Protein AF-0000000080837970 (afdb_homodimer)

Foldseek 3Di:
DEEEEEWAAFFAPLLRVLLVPLQVLLPYHYFYEYADPAQWHAHNVGDIDGGRYYPVPDDLVPGQEYEFTDGVPTLVVQLPPPSNLVSVQVCVVVQGAYEYEASNVLSCLVVVHPFAEEEEHAPVCQVSCVVGYHYDPDQWDDGRRYIYGYDSVCSNVSSLVVVVVPHDPVSSVVSCVVVVND/DEEEEEWAAFFAPLLRVLLVPLQVLLPYHYFYEYADPAQWHAHNVGDIDGGRYYPVPDDLVPGQEYEFTDGVPTLVVQLPPPSNLVSVQVCVVVQGAYEYEASNVLSCLVVVHPFAEEEEHAPVCQVSCVVGYHYDPDQWDDGRRYIYGYDSVCSNVSSLVVVVVPHDPVSSVVSCVVVVND

Secondary structure (DSSP, 8-state):
-EEEEEE-TTB-HHHHHHHHHHHHHHT-EEEEEE-SSSSEEEBTT--EEE-SEEGGG--GGG-SEEEE---TTHHHHHHH-HHHHHHHHHHHHTT-EEEEETTTTHHHHHTT-STT-EE---GGGHHHHHTTSEE--SSEEEETTEEEE--GGGHHHHHHHHHTTTS-HHHHHHHHHHTT--/-EEEEEE-TTB-HHHHHHHHHHHHHHT-EEEEEE-SSSSEEEBTT--EEE-SEEGGG--GGG-SEEEE---TTHHHHHHT-HHHHHHHHHHHHTT-EEEEETTTTHHHHHTT-STT-EE---GGGHHHHHTTSEE--SSEEEETTEEEE--GGGHHHHHHHHHTTTS-HHHHHHHHHHTT--

pLDDT: mean 98.59, std 0.64, range [93.94, 99.0]

Nearest PDB structures (foldseek):
  4e08-assembly1_B  TM=9.679E-01  e=1.290E-19  Drosophila melanogaster
  4xll-assembly1_B  TM=9.442E-01  e=4.854E-19  Toxoplasma gondii
  3ot1-assembly1_B  TM=9.400E-01  e=6.054E-18  Vibrio cholerae O1 biovar El Tor str. N16961
  4k2h-assembly1_A  TM=9.273E-01  e=9.416E-18  Salmonella enterica subsp. enterica serovar Typhimurium str. LT2
  6q3t-assembly1_A  TM=9.140E-01  e=2.007E-17  Pyrococcus horikoshii

Radius of gyration: 20.06 Å; Cα contacts (8 Å, |Δi|>4): 900; chains: 2; bounding box: 39×58×47 Å

Structure (mmCIF, N/CA/C/O backbone):
data_AF-0000000080837970-model_v1
#
loop_
_entity.id
_entity.type
_entity.pdbx_description
1 polymer 'DJ-1 family glyoxalase III'
#
loop_
_atom_site.group_PDB
_atom_site.id
_atom_site.type_symbol
_atom_site.label_atom_id
_atom_site.l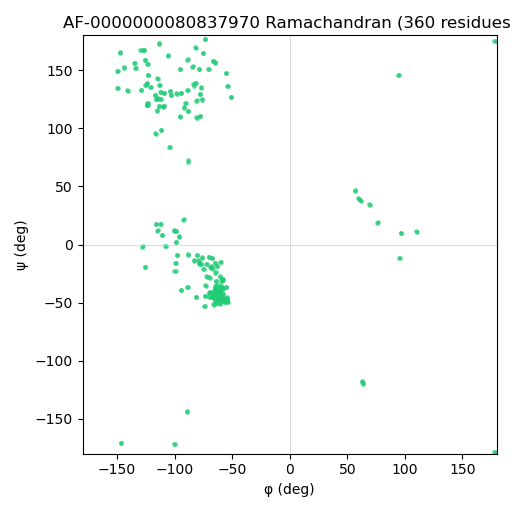abel_alt_id
_atom_site.label_comp_id
_atom_site.label_asym_id
_atom_site.label_entity_id
_atom_site.label_seq_id
_atom_site.pdbx_PDB_ins_code
_atom_site.Cartn_x
_atom_site.Cartn_y
_atom_site.Cartn_z
_atom_site.occupancy
_atom_site.B_iso_or_equiv
_atom_site.auth_seq_id
_atom_site.auth_comp_id
_atom_site.auth_asym_id
_atom_site.auth_atom_id
_atom_site.pdbx_PDB_model_num
ATOM 1 N N . MET A 1 1 ? 17.266 13.391 3.998 1 96.38 1 MET A N 1
ATOM 2 C CA . MET A 1 1 ? 16 13.906 4.5 1 96.38 1 MET A CA 1
ATOM 3 C C . MET A 1 1 ? 15.359 12.922 5.469 1 96.38 1 MET A C 1
ATOM 5 O O . MET A 1 1 ? 15.359 11.711 5.223 1 96.38 1 MET A O 1
ATOM 9 N N . LYS A 1 2 ? 14.883 13.375 6.602 1 98.69 2 LYS A N 1
ATOM 10 C CA . LYS A 1 2 ? 14.266 12.57 7.652 1 98.69 2 LYS A CA 1
ATOM 11 C C . LYS A 1 2 ? 12.766 12.82 7.73 1 98.69 2 LYS A C 1
ATOM 13 O O . LYS A 1 2 ? 12.32 13.969 7.73 1 98.69 2 LYS A O 1
ATOM 18 N N . THR A 1 3 ? 11.969 11.688 7.75 1 98.88 3 THR A N 1
ATOM 19 C CA . THR A 1 3 ? 10.508 11.766 7.77 1 98.88 3 THR A CA 1
ATOM 20 C C . THR A 1 3 ? 9.938 10.898 8.891 1 98.88 3 THR A C 1
ATOM 22 O O . THR A 1 3 ? 10.359 9.758 9.078 1 98.88 3 THR A O 1
ATOM 25 N N . TYR A 1 4 ? 9.008 11.445 9.656 1 98.94 4 TYR A N 1
ATOM 26 C CA . TYR A 1 4 ? 8.188 10.648 10.562 1 98.94 4 TYR A CA 1
ATOM 27 C C . TYR A 1 4 ? 6.789 10.445 9.992 1 98.94 4 TYR A C 1
ATOM 29 O O . TYR A 1 4 ? 6.148 11.398 9.539 1 98.94 4 TYR A O 1
ATOM 37 N N . VAL A 1 5 ? 6.332 9.242 9.938 1 98.94 5 VAL A N 1
ATOM 38 C CA . VAL A 1 5 ? 4.98 8.875 9.523 1 98.94 5 VAL A CA 1
ATOM 39 C C . VAL A 1 5 ? 4.191 8.367 10.727 1 98.94 5 VAL A C 1
ATOM 41 O O . VAL A 1 5 ? 4.555 7.359 11.336 1 98.94 5 VAL A O 1
ATOM 44 N N . PHE A 1 6 ? 3.121 9.023 11.078 1 98.94 6 PHE A N 1
ATOM 45 C CA . PHE A 1 6 ? 2.408 8.727 12.312 1 98.94 6 PHE A CA 1
ATOM 46 C C . PHE A 1 6 ? 1.355 7.648 12.086 1 98.94 6 PHE A C 1
ATOM 48 O O . PHE A 1 6 ? 0.581 7.727 11.125 1 98.94 6 PHE A O 1
ATOM 55 N N . LEU A 1 7 ? 1.327 6.688 12.945 1 98.88 7 LEU A N 1
ATOM 56 C CA . LEU A 1 7 ? 0.354 5.602 12.906 1 98.88 7 LEU A CA 1
ATOM 57 C C . LEU A 1 7 ? -0.559 5.652 14.125 1 98.88 7 LEU A C 1
ATOM 59 O O . LEU A 1 7 ? -0.083 5.672 15.266 1 98.88 7 LEU A O 1
ATOM 63 N N . ALA A 1 8 ? -1.835 5.684 13.891 1 98.94 8 ALA A N 1
ATOM 64 C CA . ALA A 1 8 ? -2.861 5.469 14.906 1 98.94 8 ALA A CA 1
ATOM 65 C C . ALA A 1 8 ? -3.787 4.32 14.516 1 98.94 8 ALA A C 1
ATOM 67 O O . ALA A 1 8 ? -3.908 3.986 13.336 1 98.94 8 ALA A O 1
ATOM 68 N N . ASP A 1 9 ? -4.418 3.686 15.555 1 98.81 9 ASP A N 1
ATOM 69 C CA . ASP A 1 9 ? -5.391 2.643 15.258 1 98.81 9 ASP A CA 1
ATOM 70 C C . ASP A 1 9 ? -6.422 3.127 14.234 1 98.81 9 ASP A C 1
ATOM 72 O O . ASP A 1 9 ? -7.02 4.191 14.406 1 98.81 9 ASP A O 1
ATOM 76 N N . GLY A 1 10 ? -6.551 2.332 13.172 1 98.75 10 GLY A N 1
ATOM 77 C CA . GLY A 1 10 ? -7.477 2.682 12.102 1 98.75 10 GLY A CA 1
ATOM 78 C C . GLY A 1 10 ? -6.805 3.383 10.938 1 98.75 10 GLY A C 1
ATOM 79 O O . GLY A 1 10 ? -7.48 3.896 10.047 1 98.75 10 GLY A O 1
ATOM 80 N N . PHE A 1 11 ? -5.438 3.418 10.93 1 98.81 11 PHE A N 1
ATOM 81 C CA . PHE A 1 11 ? -4.746 4.051 9.812 1 98.81 11 PHE A CA 1
ATOM 82 C C . PHE A 1 11 ? -5.004 3.289 8.516 1 98.81 11 PHE A C 1
ATOM 84 O O . PHE A 1 11 ? -5.426 2.131 8.547 1 98.81 11 PHE A O 1
ATOM 91 N N . GLU A 1 12 ? -4.848 3.982 7.422 1 98.75 12 GLU A N 1
ATOM 92 C CA . GLU A 1 12 ? -4.945 3.367 6.105 1 98.75 12 GLU A CA 1
ATOM 93 C C . GLU A 1 12 ? -3.584 2.887 5.613 1 98.75 12 GLU A C 1
ATOM 95 O O . GLU A 1 12 ? -2.658 3.684 5.457 1 98.75 12 GLU A O 1
ATOM 100 N N . ILE A 1 13 ? -3.424 1.627 5.32 1 98.5 13 ILE A N 1
ATOM 101 C CA . ILE A 1 13 ? -2.137 1.002 5.035 1 98.5 13 ILE A CA 1
ATOM 102 C C . ILE A 1 13 ? -1.544 1.597 3.76 1 98.5 13 ILE A C 1
ATOM 104 O O . ILE A 1 13 ? -0.371 1.977 3.732 1 98.5 13 ILE A O 1
ATOM 108 N N . LEU A 1 14 ? -2.316 1.701 2.67 1 98.62 14 LEU A N 1
ATOM 109 C CA . LEU A 1 14 ? -1.792 2.184 1.396 1 98.62 14 LEU A CA 1
ATOM 110 C C . LEU A 1 14 ? -1.354 3.641 1.506 1 98.62 14 LEU A C 1
ATOM 112 O O . LEU A 1 14 ? -0.341 4.035 0.924 1 98.62 14 LEU A O 1
ATOM 116 N N . GLU A 1 15 ? -2.115 4.391 2.295 1 98.88 15 GLU A N 1
ATOM 117 C CA . GLU A 1 15 ? -1.82 5.805 2.48 1 98.88 15 GLU A CA 1
ATOM 118 C C . GLU A 1 15 ? -0.576 6 3.342 1 98.88 15 GLU A C 1
ATOM 120 O O . GLU A 1 15 ? 0.117 7.016 3.221 1 98.88 15 GLU A O 1
ATOM 125 N N . THR A 1 16 ? -0.287 5.074 4.195 1 98.81 16 THR A N 1
ATOM 126 C CA . THR A 1 16 ? 0.878 5.098 5.074 1 98.81 16 THR A CA 1
ATOM 127 C C . THR A 1 16 ? 2.123 4.617 4.332 1 98.81 16 THR A C 1
ATOM 129 O O . THR A 1 16 ? 3.158 5.285 4.352 1 98.81 16 THR A O 1
ATOM 132 N N . PHE A 1 17 ? 2.039 3.557 3.592 1 98.75 17 PHE A N 1
ATOM 133 C CA . PHE A 1 17 ? 3.244 2.857 3.168 1 98.75 17 PHE A CA 1
ATOM 134 C C . PHE A 1 17 ? 3.619 3.24 1.74 1 98.75 17 PHE A C 1
ATOM 136 O O . PHE A 1 17 ? 4.734 2.969 1.29 1 98.75 17 PHE A O 1
ATOM 143 N N . ALA A 1 18 ? 2.65 3.879 0.953 1 98.81 18 ALA A N 1
ATOM 144 C CA . ALA A 1 18 ? 3.104 4.441 -0.316 1 98.81 18 ALA A CA 1
ATOM 145 C C . ALA A 1 18 ? 4.176 5.504 -0.092 1 98.81 18 ALA A C 1
ATOM 147 O O . ALA A 1 18 ? 5.277 5.406 -0.64 1 98.81 18 ALA A O 1
ATOM 148 N N . PRO A 1 19 ? 3.926 6.477 0.79 1 98.94 19 PRO A N 1
ATOM 149 C CA . PRO A 1 19 ? 4.996 7.434 1.079 1 98.94 19 PRO A CA 1
ATOM 150 C C . PRO A 1 19 ? 6.227 6.77 1.693 1 98.94 19 PRO A C 1
ATOM 152 O O . PRO A 1 19 ? 7.359 7.121 1.346 1 98.94 19 PRO A O 1
ATOM 155 N N . VAL A 1 20 ? 6.062 5.82 2.627 1 98.81 20 VAL A N 1
ATOM 156 C CA . VAL A 1 20 ? 7.191 5.137 3.254 1 98.81 20 VAL A CA 1
ATOM 157 C C . VAL A 1 20 ? 8.062 4.488 2.182 1 98.81 20 VAL A C 1
ATOM 159 O O . VAL A 1 20 ? 9.281 4.688 2.158 1 98.81 20 VAL A O 1
ATOM 162 N N . ASP A 1 21 ? 7.449 3.766 1.29 1 98.5 21 ASP A N 1
ATOM 163 C CA . ASP A 1 21 ? 8.148 2.992 0.271 1 98.5 21 ASP A CA 1
ATOM 164 C C . ASP A 1 21 ? 8.875 3.908 -0.711 1 98.5 21 ASP A C 1
ATOM 166 O O . ASP A 1 21 ? 10.086 3.771 -0.915 1 98.5 21 ASP A O 1
ATOM 170 N N . VAL A 1 22 ? 8.156 4.867 -1.249 1 98.81 22 VAL A N 1
ATOM 171 C CA . VAL A 1 22 ? 8.695 5.758 -2.27 1 98.81 22 VAL A CA 1
ATOM 172 C C . VAL A 1 22 ? 9.852 6.57 -1.688 1 98.81 22 VAL A C 1
ATOM 174 O O . VAL A 1 22 ? 10.914 6.68 -2.303 1 98.81 22 VAL A O 1
ATOM 177 N N . LEU A 1 23 ? 9.672 7.16 -0.508 1 98.88 23 LEU A N 1
ATOM 178 C CA . LEU A 1 23 ? 10.703 8.008 0.085 1 98.88 23 LEU A CA 1
ATOM 179 C C . LEU A 1 23 ? 11.938 7.191 0.447 1 98.88 23 LEU A C 1
ATOM 181 O O . LEU A 1 23 ? 13.07 7.648 0.255 1 98.88 23 LEU A O 1
ATOM 185 N N . LYS A 1 24 ? 11.75 5.961 0.979 1 98.56 24 LYS A N 1
ATOM 186 C CA . LYS A 1 24 ? 12.898 5.102 1.261 1 98.56 24 LYS A CA 1
ATOM 187 C C . LYS A 1 24 ? 13.664 4.773 -0.016 1 98.56 24 LYS A C 1
ATOM 189 O O . LYS A 1 24 ? 14.898 4.789 -0.026 1 98.56 24 LYS A O 1
ATOM 194 N N . ARG A 1 25 ? 12.953 4.438 -1.109 1 98.25 25 ARG A N 1
ATOM 195 C CA . ARG A 1 25 ? 13.586 4.145 -2.389 1 98.25 25 ARG A CA 1
ATOM 196 C C . ARG A 1 25 ? 14.398 5.34 -2.887 1 98.25 25 ARG A C 1
ATOM 198 O O . ARG A 1 25 ? 15.422 5.168 -3.549 1 98.25 25 ARG A O 1
ATOM 205 N N . CYS A 1 26 ? 13.922 6.555 -2.523 1 98.75 26 CYS A N 1
ATOM 206 C CA . CYS A 1 26 ? 14.617 7.77 -2.936 1 98.75 26 CYS A CA 1
ATOM 207 C C . CYS A 1 26 ? 15.836 8.031 -2.051 1 98.75 26 CYS A C 1
ATOM 209 O O . CYS A 1 26 ? 16.641 8.906 -2.35 1 98.75 26 CYS A O 1
ATOM 211 N N . GLY A 1 27 ? 15.953 7.344 -0.883 1 98.25 27 GLY A N 1
ATOM 212 C CA . GLY A 1 27 ? 17.125 7.473 -0.028 1 98.25 27 GLY A CA 1
ATOM 213 C C . GLY A 1 27 ? 16.844 8.195 1.271 1 98.25 27 GLY A C 1
ATOM 214 O O . GLY A 1 27 ? 17.766 8.539 2.016 1 98.25 27 GLY A O 1
ATOM 215 N N . ALA A 1 28 ? 15.57 8.422 1.586 1 98.75 28 ALA A N 1
ATOM 216 C CA . ALA A 1 28 ? 15.195 9.125 2.809 1 98.75 28 ALA A CA 1
ATOM 217 C C . ALA A 1 28 ? 15.273 8.203 4.02 1 98.75 28 ALA A C 1
ATOM 219 O O . ALA A 1 28 ? 15.18 6.98 3.885 1 98.75 28 ALA A O 1
ATOM 220 N N . GLU A 1 29 ? 15.539 8.758 5.164 1 98.56 29 GLU A N 1
ATOM 221 C CA . GLU A 1 29 ? 15.273 8.086 6.434 1 98.56 29 GLU A CA 1
ATOM 222 C C . GLU A 1 29 ? 13.812 8.219 6.832 1 98.56 29 GLU A C 1
ATOM 224 O O . GLU A 1 29 ? 13.344 9.312 7.16 1 98.56 29 GLU A O 1
ATOM 229 N N . VAL A 1 30 ? 13.094 7.156 6.77 1 98.81 30 VAL A N 1
ATOM 230 C CA . VAL A 1 30 ? 11.664 7.176 7.078 1 98.81 30 VAL A CA 1
ATOM 231 C C . VAL A 1 30 ? 11.391 6.316 8.312 1 98.81 30 VAL A C 1
ATOM 233 O O . VAL A 1 30 ? 11.758 5.141 8.352 1 98.81 30 VAL A O 1
ATOM 236 N N . VAL A 1 31 ? 10.758 6.895 9.289 1 98.75 31 VAL A N 1
ATOM 237 C CA . VAL A 1 31 ? 10.477 6.227 10.555 1 98.75 31 VAL A CA 1
ATOM 238 C C . VAL A 1 31 ? 8.977 6.262 10.844 1 98.75 31 VAL A C 1
ATOM 240 O O . VAL A 1 31 ? 8.383 7.336 10.914 1 98.75 31 VAL A O 1
ATOM 243 N N . THR A 1 32 ? 8.375 5.109 10.969 1 98.88 32 THR A N 1
ATOM 244 C CA . THR A 1 32 ? 6.977 5.043 11.375 1 98.88 32 THR A CA 1
ATOM 245 C C . THR A 1 32 ? 6.855 5.156 12.898 1 98.88 32 THR A C 1
ATOM 247 O O . THR A 1 32 ? 7.668 4.594 13.633 1 98.88 32 THR A O 1
ATOM 250 N N . VAL A 1 33 ? 5.879 5.891 13.336 1 98.94 33 VAL A N 1
ATOM 251 C CA . VAL A 1 33 ? 5.758 6.25 14.742 1 98.94 33 VAL A CA 1
ATOM 252 C C . VAL A 1 33 ? 4.402 5.801 15.281 1 98.94 33 VAL A C 1
ATOM 254 O O . VAL A 1 33 ? 3.359 6.242 14.797 1 98.94 33 VAL A O 1
ATOM 257 N N . SER A 1 34 ? 4.391 4.957 16.281 1 98.94 34 SER A N 1
ATOM 258 C CA . SER A 1 34 ? 3.152 4.566 16.938 1 98.94 34 SER A CA 1
ATOM 259 C C . SER A 1 34 ? 2.672 5.648 17.891 1 98.94 34 SER A C 1
ATOM 261 O O . SER A 1 34 ? 3.439 6.133 18.734 1 98.94 34 SER A O 1
ATOM 263 N N . THR A 1 35 ? 1.438 6.008 17.75 1 98.88 35 THR A N 1
ATOM 264 C CA . THR A 1 35 ? 0.813 6.922 18.703 1 98.88 35 THR A CA 1
ATOM 265 C C . THR A 1 35 ? -0.041 6.156 19.703 1 98.88 35 THR A C 1
ATOM 267 O O . THR A 1 35 ? -0.881 6.742 20.391 1 98.88 35 THR A O 1
ATOM 270 N N . GLU A 1 36 ? 0.086 4.836 19.75 1 98.56 36 GLU A N 1
ATOM 271 C CA . GLU A 1 36 ? -0.688 3.934 20.594 1 98.56 36 GLU A CA 1
ATOM 272 C C . GLU A 1 36 ? 0.106 3.518 21.828 1 98.56 36 GLU A C 1
ATOM 274 O O . GLU A 1 36 ? 1.109 4.148 22.172 1 98.56 36 GLU A O 1
ATOM 279 N N . LYS A 1 37 ? -0.402 2.529 22.641 1 97.62 37 LYS A N 1
ATOM 280 C CA . LYS A 1 37 ? 0.207 2.111 23.891 1 97.62 37 LYS A CA 1
ATOM 281 C C . LYS A 1 37 ? 1.417 1.214 23.656 1 97.62 37 LYS A C 1
ATOM 28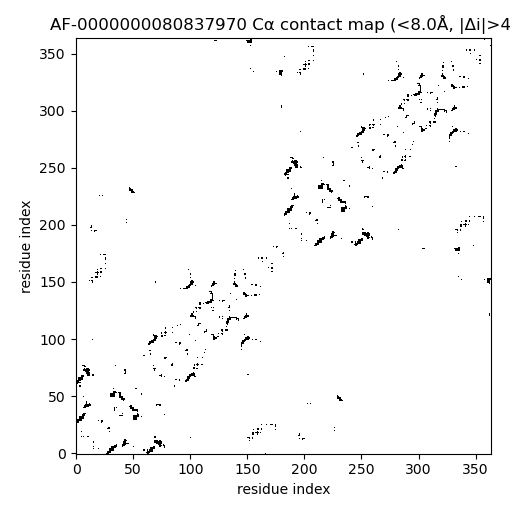3 O O . LYS A 1 37 ? 2.234 1.008 24.547 1 97.62 37 LYS A O 1
ATOM 288 N N . ASP A 1 38 ? 1.521 0.672 22.438 1 97.56 38 ASP A N 1
ATOM 289 C CA . ASP A 1 38 ? 2.68 -0.13 22.062 1 97.56 38 ASP A CA 1
ATOM 290 C C . ASP A 1 38 ? 3.012 0.052 20.578 1 97.56 38 ASP A C 1
ATOM 292 O O . ASP A 1 38 ? 2.488 0.958 19.922 1 97.56 38 ASP A O 1
ATOM 296 N N . LEU A 1 39 ? 3.945 -0.778 20.062 1 98.5 39 LEU A N 1
ATOM 297 C CA . LEU A 1 39 ? 4.449 -0.578 18.703 1 98.5 39 LEU A CA 1
ATOM 298 C C . LEU A 1 39 ? 3.514 -1.206 17.688 1 98.5 39 LEU A C 1
ATOM 300 O O . LEU A 1 39 ? 3.641 -0.95 16.484 1 98.5 39 LEU A O 1
ATOM 304 N N . PHE A 1 40 ? 2.574 -2.055 18.078 1 98.5 40 PHE A N 1
ATOM 305 C CA . PHE A 1 40 ? 1.678 -2.74 17.156 1 98.5 40 PHE A CA 1
ATOM 306 C C . PHE A 1 40 ? 0.397 -1.939 16.953 1 98.5 40 PHE A C 1
ATOM 308 O O . PHE A 1 40 ? -0.313 -1.638 17.922 1 98.5 40 PHE A O 1
ATOM 315 N N . VAL A 1 41 ? 0.163 -1.521 15.734 1 98.81 41 VAL A N 1
ATOM 316 C CA . VAL A 1 41 ? -0.963 -0.66 15.391 1 98.81 41 VAL A CA 1
ATOM 317 C C . VAL A 1 41 ? -1.848 -1.352 14.359 1 98.81 41 VAL A C 1
ATOM 319 O O . VAL A 1 41 ? -1.347 -1.919 13.383 1 98.81 41 VAL A O 1
ATOM 322 N N . ALA A 1 42 ? -3.158 -1.319 14.523 1 98.44 42 ALA A N 1
ATOM 323 C CA . ALA A 1 42 ? -4.109 -1.958 13.617 1 98.44 42 ALA A CA 1
ATOM 324 C C . ALA A 1 42 ? -4.617 -0.97 12.57 1 98.44 42 ALA A C 1
ATOM 326 O O . ALA A 1 42 ? -5.039 0.139 12.914 1 98.44 42 ALA A O 1
ATOM 327 N N . SER A 1 43 ? -4.57 -1.375 11.344 1 98.31 43 SER A N 1
ATOM 328 C CA . SER A 1 43 ? -5.094 -0.543 10.266 1 98.31 43 SER A CA 1
ATOM 329 C C . SER A 1 43 ? -6.617 -0.534 10.266 1 98.31 43 SER A C 1
ATOM 331 O O . SER A 1 43 ? -7.246 -1.213 11.078 1 98.31 43 SER A O 1
ATOM 333 N N . SER A 1 44 ? -7.195 0.251 9.367 1 97.31 44 SER A N 1
ATOM 334 C CA . SER A 1 44 ? -8.648 0.325 9.203 1 97.31 44 SER A CA 1
ATOM 335 C C . SER A 1 44 ? -9.227 -1.03 8.812 1 97.31 44 SER A C 1
ATOM 337 O O . SER A 1 44 ? -10.375 -1.337 9.148 1 97.31 44 SER A O 1
ATOM 339 N N . GLN A 1 45 ? -8.391 -1.917 8.125 1 93.94 45 GLN A N 1
ATOM 340 C CA . GLN A 1 45 ? -8.82 -3.25 7.715 1 93.94 45 GLN A CA 1
ATOM 341 C C . GLN A 1 45 ? -8.383 -4.305 8.734 1 93.94 45 GLN A C 1
ATOM 343 O O . GLN A 1 45 ? -8.422 -5.504 8.445 1 93.94 45 GLN A O 1
ATOM 348 N N . LYS A 1 46 ? -7.852 -3.846 9.852 1 95.31 46 LYS A N 1
ATOM 349 C CA . LYS A 1 46 ? -7.492 -4.672 11 1 95.31 46 LYS A CA 1
ATOM 350 C C . LYS A 1 46 ? -6.203 -5.449 10.734 1 95.31 46 LYS A C 1
ATOM 352 O O . LYS A 1 46 ? -5.961 -6.484 11.359 1 95.31 46 LYS A O 1
ATOM 357 N N . ASN A 1 47 ? -5.457 -5.008 9.781 1 96.31 47 ASN A N 1
ATOM 358 C CA . ASN A 1 47 ? -4.094 -5.512 9.648 1 96.31 47 ASN A CA 1
ATOM 359 C C . ASN A 1 47 ? -3.162 -4.883 10.68 1 96.31 47 ASN A C 1
ATOM 361 O O . ASN A 1 47 ? -3.182 -3.668 10.883 1 96.31 47 ASN A O 1
ATOM 365 N N . ILE A 1 48 ? -2.338 -5.703 11.289 1 98 48 ILE A N 1
ATOM 366 C CA . ILE A 1 48 ? -1.471 -5.211 12.352 1 98 48 ILE A CA 1
ATOM 367 C C . ILE A 1 48 ? -0.074 -4.941 11.797 1 98 48 ILE A C 1
ATOM 369 O O . ILE A 1 48 ? 0.52 -5.801 11.148 1 98 48 ILE A O 1
ATOM 373 N N . VAL A 1 49 ? 0.449 -3.783 12.07 1 98.62 49 VAL A N 1
ATOM 374 C CA . VAL A 1 49 ? 1.798 -3.377 11.688 1 98.62 49 VAL A CA 1
ATOM 375 C C . VAL A 1 49 ? 2.582 -2.951 12.93 1 98.62 49 VAL A C 1
ATOM 377 O O . VAL A 1 49 ? 2.021 -2.354 13.852 1 98.62 49 VAL A O 1
ATOM 380 N N . LYS A 1 50 ? 3.844 -3.354 12.977 1 98.62 50 LYS A N 1
ATOM 381 C CA . LYS A 1 50 ? 4.727 -2.867 14.031 1 98.62 50 LYS A CA 1
ATOM 382 C C . LYS A 1 50 ? 5.406 -1.563 13.617 1 98.62 50 LYS A C 1
ATOM 384 O O . LYS A 1 50 ? 6.211 -1.543 12.688 1 98.62 50 LYS A O 1
ATOM 389 N N . ALA A 1 51 ? 5.102 -0.478 14.32 1 98.81 51 ALA A N 1
ATOM 390 C CA . ALA A 1 51 ? 5.789 0.79 14.078 1 98.81 51 ALA A CA 1
ATOM 391 C C . ALA A 1 51 ? 7.258 0.701 14.477 1 98.81 51 ALA A C 1
ATOM 393 O O . ALA A 1 51 ? 7.641 -0.155 15.273 1 98.81 51 ALA A O 1
ATOM 394 N N . ASP A 1 52 ? 8.086 1.544 13.945 1 98.5 52 ASP A N 1
ATOM 395 C CA . ASP A 1 52 ? 9.516 1.553 14.242 1 98.5 52 ASP A CA 1
ATOM 396 C C . ASP A 1 52 ? 9.773 2.033 15.672 1 98.5 52 ASP A C 1
ATOM 398 O O . ASP A 1 52 ? 10.656 1.509 16.359 1 98.5 52 ASP A O 1
ATOM 402 N N . VAL A 1 53 ? 9.062 3.049 16.094 1 98.75 53 VAL A N 1
ATOM 403 C CA . VAL A 1 53 ? 9.32 3.672 17.391 1 98.75 53 VAL A CA 1
ATOM 404 C C . VAL A 1 53 ? 8.008 4.184 17.984 1 98.75 53 VAL A C 1
ATOM 406 O O . VAL A 1 53 ? 6.988 4.258 17.297 1 98.75 53 VAL A O 1
ATOM 409 N N . MET A 1 54 ? 8.031 4.484 19.234 1 98.81 54 MET A N 1
ATOM 410 C CA . MET A 1 54 ? 6.926 5.145 19.922 1 98.81 54 MET A CA 1
ATOM 411 C C . MET A 1 54 ? 7.004 6.656 19.734 1 98.81 54 MET A C 1
ATOM 413 O O . MET A 1 54 ? 8.094 7.215 19.609 1 98.81 54 MET A O 1
ATOM 417 N N . LEU A 1 55 ? 5.867 7.297 19.812 1 98.81 55 LEU A N 1
ATOM 418 C CA . LEU A 1 55 ? 5.785 8.75 19.734 1 98.81 55 LEU A CA 1
ATOM 419 C C . LEU A 1 55 ? 6.68 9.406 20.781 1 98.81 55 LEU A C 1
ATOM 421 O O . LEU A 1 55 ? 7.336 10.414 20.5 1 98.81 55 LEU A O 1
ATOM 425 N N . SER A 1 56 ? 6.77 8.797 21.938 1 98.19 56 SER A N 1
ATOM 426 C CA . SER A 1 56 ? 7.531 9.352 23.047 1 98.19 56 SER A CA 1
ATOM 427 C C . SER A 1 56 ? 9.031 9.297 22.766 1 98.19 56 SER A C 1
ATOM 429 O O . SER A 1 56 ? 9.82 9.953 23.453 1 98.19 56 SER A O 1
ATOM 431 N N . ASP A 1 57 ? 9.438 8.617 21.766 1 98.31 57 ASP A N 1
ATOM 432 C CA . ASP A 1 57 ? 10.859 8.32 21.594 1 98.31 57 ASP A CA 1
ATOM 433 C C . ASP A 1 57 ? 11.445 9.133 20.438 1 98.31 57 ASP A C 1
ATOM 435 O O . ASP A 1 57 ? 12.625 8.992 20.109 1 98.31 57 ASP A O 1
ATOM 439 N N . ILE A 1 58 ? 10.641 9.93 19.766 1 98.38 58 ILE A N 1
ATOM 440 C CA . ILE A 1 58 ? 11.18 10.602 18.578 1 98.38 58 ILE A CA 1
ATOM 441 C C . ILE A 1 58 ? 11.664 11.992 18.953 1 98.38 58 ILE A C 1
ATOM 443 O O . ILE A 1 58 ? 11.172 12.594 19.922 1 98.38 58 ILE A O 1
ATOM 447 N N . ASP A 1 59 ? 12.695 12.453 18.188 1 98.56 59 ASP A N 1
ATOM 448 C CA . ASP A 1 59 ? 13.117 13.852 18.172 1 98.56 59 ASP A CA 1
ATOM 449 C C . ASP A 1 59 ? 12.641 14.555 16.906 1 98.56 59 ASP A C 1
ATOM 451 O O . ASP A 1 59 ? 13.422 14.773 15.984 1 98.56 59 ASP A O 1
ATOM 455 N N . TYR A 1 60 ? 11.367 15.031 16.953 1 98.38 60 TYR A N 1
ATOM 456 C CA . TYR A 1 60 ? 10.688 15.5 15.75 1 98.38 60 TYR A CA 1
ATOM 457 C C . TYR A 1 60 ? 11.328 16.781 15.227 1 98.38 60 TYR A C 1
ATOM 459 O O . TYR A 1 60 ? 11.188 17.109 14.047 1 98.38 60 TYR A O 1
ATOM 467 N N . LYS A 1 61 ? 12.055 17.5 16 1 98.5 61 LYS A N 1
ATOM 468 C CA . LYS A 1 61 ? 12.664 18.75 15.562 1 98.5 61 LYS A CA 1
ATOM 469 C C . LYS A 1 61 ? 13.758 18.5 14.531 1 98.5 61 LYS A C 1
ATOM 471 O O . LYS A 1 61 ? 14.133 19.406 13.789 1 98.5 61 LYS A O 1
ATOM 476 N N . THR A 1 62 ? 14.281 17.281 14.477 1 98.12 62 THR A N 1
ATOM 477 C CA . THR A 1 62 ? 15.375 16.953 13.562 1 98.12 62 THR A CA 1
ATOM 478 C C . THR A 1 62 ? 14.82 16.516 12.211 1 98.12 62 THR A C 1
ATOM 480 O O . THR A 1 62 ? 15.578 16.344 11.25 1 98.12 62 THR A O 1
ATOM 483 N N . ALA A 1 63 ? 13.531 16.312 12.062 1 98.81 63 ALA A N 1
ATOM 484 C CA . ALA A 1 63 ? 12.945 15.805 10.828 1 98.81 63 ALA A CA 1
ATOM 485 C C . ALA A 1 63 ? 12.609 16.938 9.867 1 98.81 63 ALA A C 1
ATOM 487 O O . ALA A 1 63 ? 12.461 18.094 10.281 1 98.81 63 ALA A O 1
ATOM 488 N N . ASP A 1 64 ? 12.484 16.562 8.602 1 98.88 64 ASP A N 1
ATOM 489 C CA . ASP A 1 64 ? 12.172 17.516 7.535 1 98.88 64 ASP A CA 1
ATOM 490 C C . ASP A 1 64 ? 10.695 17.453 7.172 1 98.88 64 ASP A C 1
ATOM 492 O O . ASP A 1 64 ? 10.141 18.422 6.645 1 98.88 64 ASP A O 1
ATOM 496 N N . LEU A 1 65 ? 10.062 16.375 7.453 1 98.94 65 LEU A N 1
ATOM 497 C CA . LEU A 1 65 ? 8.703 16.078 7.008 1 98.94 65 LEU A CA 1
ATOM 498 C C . LEU A 1 65 ? 7.98 15.195 8.023 1 98.94 65 LEU A C 1
ATOM 500 O O . LEU A 1 65 ? 8.562 14.25 8.555 1 98.94 65 LEU A O 1
ATOM 504 N N . VAL A 1 66 ? 6.766 15.523 8.328 1 98.94 66 VAL A N 1
ATOM 505 C CA . VAL A 1 66 ? 5.867 14.586 8.992 1 98.94 66 VAL A CA 1
ATOM 506 C C . VAL A 1 66 ? 4.703 14.242 8.062 1 98.94 66 VAL A C 1
ATOM 508 O O . VAL A 1 66 ? 4.25 15.086 7.285 1 98.94 66 VAL A O 1
ATOM 511 N N . VAL A 1 67 ? 4.262 13.008 8.086 1 99 67 VAL A N 1
ATOM 512 C CA . VAL A 1 67 ? 3.156 12.523 7.266 1 99 67 VAL A CA 1
ATOM 513 C C . VAL A 1 67 ? 2.004 12.078 8.164 1 99 67 VAL A C 1
ATOM 515 O O . VAL A 1 67 ? 2.203 11.289 9.086 1 99 67 VAL A O 1
ATOM 518 N N . ILE A 1 68 ? 0.815 12.586 7.871 1 98.94 68 ILE A N 1
ATOM 519 C CA . ILE A 1 68 ? -0.429 12.258 8.562 1 98.94 68 ILE A CA 1
ATOM 520 C C . ILE A 1 68 ? -1.345 11.469 7.625 1 98.94 68 ILE A C 1
ATOM 522 O O . ILE A 1 68 ? -2.1 12.055 6.844 1 98.94 68 ILE A O 1
ATOM 526 N N . PRO A 1 69 ? -1.353 10.172 7.75 1 98.88 69 PRO A N 1
ATOM 527 C CA . PRO A 1 69 ? -2.227 9.359 6.898 1 98.88 69 PRO A CA 1
ATOM 528 C C . PRO A 1 69 ? -3.693 9.43 7.324 1 98.88 69 PRO A C 1
ATOM 530 O O . PRO A 1 69 ? -4.004 9.938 8.406 1 98.88 69 PRO A O 1
ATOM 533 N N . GLY A 1 70 ? -4.559 8.977 6.422 1 98.81 70 GLY A N 1
ATOM 534 C CA . GLY A 1 70 ? -5.973 8.867 6.742 1 98.81 70 GLY A CA 1
ATOM 535 C C . GLY A 1 70 ? -6.352 7.523 7.34 1 98.81 70 GLY A C 1
ATOM 536 O O . GLY A 1 70 ? -5.598 6.957 8.133 1 98.81 70 GLY A O 1
ATOM 537 N N . GLY A 1 71 ? -7.512 7.078 6.984 1 98.62 71 GLY A N 1
ATOM 538 C CA . GLY A 1 71 ? -8.094 5.883 7.574 1 98.62 71 GLY A CA 1
ATOM 539 C C . GLY A 1 71 ? -9.031 6.188 8.727 1 98.62 71 GLY A C 1
ATOM 540 O O . GLY A 1 71 ? -8.812 7.145 9.477 1 98.62 71 GLY A O 1
ATOM 541 N N . TYR A 1 72 ? -10.039 5.395 8.844 1 98.25 72 TYR A N 1
ATOM 542 C CA . TYR A 1 72 ? -10.969 5.551 9.953 1 98.25 72 TYR A CA 1
ATOM 543 C C . TYR A 1 72 ? -10.875 4.367 10.914 1 98.25 72 TYR A C 1
ATOM 545 O O . TYR A 1 72 ? -10.922 3.211 10.484 1 98.25 72 TYR A O 1
ATOM 553 N N . PRO A 1 73 ? -10.766 4.758 12.242 1 98.56 73 PRO A N 1
ATOM 554 C CA . PRO A 1 73 ? -10.797 6.09 12.852 1 98.56 73 PRO A CA 1
ATOM 555 C C . PRO A 1 73 ? -9.406 6.707 13 1 98.56 73 PRO A C 1
ATOM 557 O O . PRO A 1 73 ? -9.188 7.559 13.867 1 98.56 73 PRO A O 1
ATOM 560 N N . GLY A 1 74 ? -8.438 6.215 12.188 1 98.81 74 GLY A N 1
ATOM 561 C CA . GLY A 1 74 ? -7.039 6.613 12.297 1 98.81 74 GLY A CA 1
ATOM 562 C C . GLY A 1 74 ? -6.844 8.117 12.234 1 98.81 74 GLY A C 1
ATOM 563 O O . GLY A 1 74 ? -6.164 8.695 13.086 1 98.81 74 GLY A O 1
ATOM 564 N N . TYR A 1 75 ? -7.465 8.758 11.203 1 98.88 75 TYR A N 1
ATOM 565 C CA . TYR A 1 75 ? -7.215 10.188 11.039 1 98.88 75 TYR A CA 1
ATOM 566 C C . TYR A 1 75 ? -7.875 10.984 12.164 1 98.88 75 TYR A C 1
ATOM 568 O O . TYR A 1 75 ? -7.367 12.031 12.57 1 98.88 75 TYR A O 1
ATOM 576 N N . ILE A 1 76 ? -9 10.484 12.766 1 98.88 76 ILE A N 1
ATOM 577 C CA . ILE A 1 76 ? -9.641 11.109 13.914 1 98.88 76 ILE A CA 1
ATOM 578 C C . ILE A 1 76 ? -8.727 11 15.141 1 98.88 76 ILE A C 1
ATOM 580 O O . ILE A 1 76 ? -8.523 11.984 15.859 1 98.88 76 ILE A O 1
ATOM 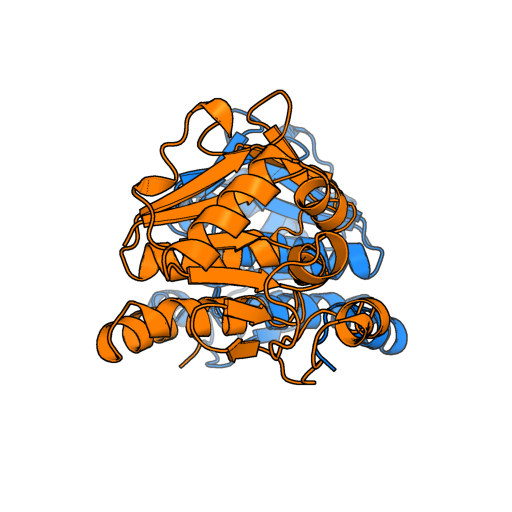584 N N . ASN A 1 77 ? -8.188 9.789 15.312 1 98.94 77 ASN A N 1
ATOM 585 C CA . ASN A 1 77 ? -7.273 9.562 16.422 1 98.94 77 ASN A CA 1
ATOM 586 C C . ASN A 1 77 ? -6.055 10.477 16.344 1 98.94 77 ASN A C 1
ATOM 588 O O . ASN A 1 77 ? -5.594 10.992 17.359 1 98.94 77 ASN A O 1
ATOM 592 N N . LEU A 1 78 ? -5.547 10.734 15.172 1 98.94 78 LEU A N 1
ATOM 593 C CA . LEU A 1 78 ? -4.363 11.57 15.008 1 98.94 78 LEU A CA 1
ATOM 594 C C . LEU A 1 78 ? -4.699 13.039 15.242 1 98.94 78 LEU A C 1
ATOM 596 O O . LEU A 1 78 ? -3.963 13.742 15.93 1 98.94 78 LEU A O 1
ATOM 600 N N . ARG A 1 79 ? -5.832 13.523 14.688 1 98.88 79 ARG A N 1
ATOM 601 C CA . ARG A 1 79 ? -6.137 14.945 14.789 1 98.88 79 ARG A CA 1
ATOM 602 C C . ARG A 1 79 ? -6.543 15.32 16.219 1 98.88 79 ARG A C 1
ATOM 604 O O . ARG A 1 79 ? -6.523 16.5 16.578 1 98.88 79 ARG A O 1
ATOM 611 N N . GLU A 1 80 ? -6.906 14.273 17.031 1 98.88 80 GLU A N 1
ATOM 612 C CA . GLU A 1 80 ? -7.312 14.516 18.406 1 98.88 80 GLU A CA 1
ATOM 613 C C . GLU A 1 80 ? -6.152 14.273 19.375 1 98.88 80 GLU A C 1
ATOM 615 O O . GLU A 1 80 ? -6.277 14.531 20.578 1 98.88 80 GLU A O 1
ATOM 620 N N . ASN A 1 81 ? -5.062 13.742 18.922 1 98.88 81 ASN A N 1
ATOM 621 C CA . ASN A 1 81 ? -3.867 13.539 19.734 1 98.88 81 ASN A CA 1
ATOM 622 C C . ASN A 1 81 ? -3.092 14.836 19.922 1 98.88 81 ASN A C 1
ATOM 624 O O . ASN A 1 81 ? -2.453 15.328 19 1 98.88 81 ASN A O 1
ATOM 628 N N . LYS A 1 82 ? -3.1 15.359 21.141 1 98.69 82 LYS A N 1
ATOM 629 C CA . LYS A 1 82 ? -2.541 16.688 21.406 1 98.69 82 LYS A CA 1
ATOM 630 C C . LYS A 1 82 ? -1.05 16.719 21.078 1 98.69 82 LYS A C 1
ATOM 632 O O . LYS A 1 82 ? -0.535 17.75 20.641 1 98.69 82 LYS A O 1
ATOM 637 N N . GLU A 1 83 ? -0.372 15.633 21.344 1 98.81 83 GLU A N 1
ATOM 638 C CA . GLU A 1 83 ? 1.057 15.594 21.047 1 98.81 83 GLU A CA 1
ATOM 639 C C . GLU A 1 83 ? 1.308 15.664 19.547 1 98.81 83 GLU A C 1
ATOM 641 O O . GLU A 1 83 ? 2.178 16.406 19.094 1 98.81 83 GLU A O 1
ATOM 646 N N . VAL A 1 84 ? 0.566 14.938 18.734 1 98.94 84 VAL A N 1
ATOM 647 C CA . VAL A 1 84 ? 0.701 14.945 17.281 1 98.94 84 VAL A CA 1
ATOM 648 C C . VAL A 1 84 ? 0.366 16.328 16.75 1 98.94 84 VAL A C 1
ATOM 650 O O . VAL A 1 84 ? 1.088 16.875 15.898 1 98.94 84 VAL A O 1
ATOM 653 N N . VAL A 1 85 ? -0.715 16.922 17.266 1 98.94 85 VAL A N 1
ATOM 654 C CA . VAL A 1 85 ? -1.141 18.25 16.828 1 98.94 85 VAL A CA 1
ATOM 655 C C . VAL A 1 85 ? -0.048 19.266 17.125 1 98.94 85 VAL A C 1
ATOM 657 O O . VAL A 1 85 ? 0.24 20.156 16.312 1 98.94 85 VAL A O 1
ATOM 660 N N . GLY A 1 86 ? 0.546 19.109 18.344 1 98.88 86 GLY A N 1
ATOM 661 C CA . GLY A 1 86 ? 1.648 20 18.703 1 98.88 86 GLY A CA 1
ATOM 662 C C . GLY A 1 86 ? 2.828 19.891 17.75 1 98.88 86 GLY A C 1
ATOM 663 O O . GLY A 1 86 ? 3.449 20.891 17.406 1 98.88 86 GLY A O 1
ATOM 664 N N . ILE A 1 87 ? 3.156 18.719 17.297 1 98.94 87 ILE A N 1
ATOM 665 C CA . ILE A 1 87 ? 4.254 18.484 16.375 1 98.94 87 ILE A CA 1
ATOM 666 C C . ILE A 1 87 ? 3.926 19.125 15.016 1 98.94 87 ILE A C 1
ATOM 668 O O . ILE A 1 87 ? 4.766 19.797 14.422 1 98.94 87 ILE A O 1
ATOM 672 N N . VAL A 1 88 ? 2.715 18.938 14.516 1 98.94 88 VAL A N 1
ATOM 673 C CA . VAL A 1 88 ? 2.287 19.531 13.25 1 98.94 88 VAL A CA 1
ATOM 674 C C . VAL A 1 88 ? 2.396 21.047 13.32 1 98.94 88 VAL A C 1
ATOM 676 O O . VAL A 1 88 ? 2.914 21.688 12.398 1 98.94 88 VAL A O 1
ATOM 679 N N . LYS A 1 89 ? 1.914 21.609 14.43 1 98.88 89 LYS A N 1
ATOM 680 C CA . LYS A 1 89 ? 2.006 23.062 14.625 1 98.88 89 LYS A CA 1
ATOM 681 C C . LYS A 1 89 ? 3.459 23.531 14.578 1 98.88 89 LYS A C 1
ATOM 683 O O . LYS A 1 89 ? 3.768 24.562 13.977 1 98.88 89 LYS A O 1
ATOM 688 N N . TYR A 1 90 ? 4.309 22.781 15.281 1 98.88 90 TYR A N 1
ATOM 689 C CA . TYR A 1 90 ? 5.727 23.125 15.266 1 98.88 90 TYR A CA 1
ATOM 690 C C . TYR A 1 90 ? 6.258 23.156 13.836 1 98.88 90 TYR A C 1
ATOM 692 O O . TYR A 1 90 ? 6.988 24.078 13.461 1 98.88 90 TYR A O 1
ATOM 700 N N . PHE A 1 91 ? 5.957 22.172 13.008 1 98.94 91 PHE A N 1
ATOM 701 C CA . PHE A 1 91 ? 6.43 22.094 11.633 1 98.94 91 PHE A CA 1
ATOM 702 C C . PHE A 1 91 ? 5.922 23.281 10.82 1 98.94 91 PHE A C 1
ATOM 704 O O . PHE A 1 91 ? 6.684 23.906 10.078 1 98.94 91 PHE A O 1
ATOM 711 N N . LEU A 1 92 ? 4.645 23.609 10.984 1 98.69 92 LEU A N 1
ATOM 712 C CA . LEU A 1 92 ? 4.059 24.766 10.297 1 98.69 92 LEU A CA 1
ATOM 713 C C . LEU A 1 92 ? 4.762 26.047 10.695 1 98.69 92 LEU A C 1
ATOM 715 O O . LEU A 1 92 ? 5.102 26.875 9.844 1 98.69 92 LEU A O 1
ATOM 719 N N . ASP A 1 93 ? 5.051 26.172 11.969 1 98.44 93 ASP A N 1
ATOM 720 C CA . ASP A 1 93 ? 5.629 27.391 12.516 1 98.44 93 ASP A CA 1
ATOM 721 C C . ASP A 1 93 ? 7.105 27.516 12.141 1 98.44 93 ASP A C 1
ATOM 723 O O . ASP A 1 93 ? 7.668 28.609 12.18 1 98.44 93 ASP A O 1
ATOM 727 N N . ASN A 1 94 ? 7.734 26.438 11.797 1 98.5 94 ASN A N 1
ATOM 728 C CA . ASN A 1 94 ? 9.164 26.453 11.516 1 98.5 94 ASN A CA 1
ATOM 729 C C . ASN A 1 94 ? 9.453 26.188 10.047 1 98.5 94 ASN A C 1
ATOM 731 O O . ASN A 1 94 ? 10.555 25.766 9.688 1 98.5 94 ASN A O 1
ATOM 735 N N . ASP A 1 95 ? 8.461 26.344 9.172 1 97.81 95 ASP A N 1
ATOM 736 C CA . ASP A 1 95 ? 8.578 26.25 7.723 1 97.81 95 ASP A CA 1
ATOM 737 C C . ASP A 1 95 ? 9.086 24.875 7.293 1 97.81 95 ASP A C 1
ATOM 739 O O . ASP A 1 95 ? 9.977 24.766 6.449 1 97.81 95 ASP A O 1
ATOM 743 N N . LYS A 1 96 ? 8.617 23.844 7.949 1 98.62 96 LYS A N 1
ATOM 744 C CA . LYS A 1 96 ? 8.898 22.453 7.613 1 98.62 96 LYS A CA 1
ATOM 745 C C . LYS A 1 96 ? 7.684 21.797 6.965 1 98.62 96 LYS A C 1
ATOM 747 O O . LYS A 1 96 ? 6.566 22.312 7.047 1 98.62 96 LYS A O 1
ATOM 752 N N . TYR A 1 97 ? 7.887 20.688 6.301 1 98.88 97 TYR A N 1
ATOM 753 C CA . TYR A 1 97 ? 6.84 20.078 5.477 1 98.88 97 TYR A CA 1
ATOM 754 C C . TYR A 1 97 ? 5.898 19.234 6.324 1 98.88 97 TYR A C 1
ATOM 756 O O . TYR A 1 97 ? 6.336 18.516 7.227 1 98.88 97 TYR A O 1
ATOM 764 N N . VAL A 1 98 ? 4.645 19.375 6.051 1 98.94 98 VAL A N 1
ATOM 765 C CA . VAL A 1 98 ? 3.582 18.5 6.551 1 98.94 98 VAL A CA 1
ATOM 766 C C . VAL A 1 98 ? 2.803 17.922 5.379 1 98.94 98 VAL A C 1
ATOM 768 O O . VAL A 1 98 ? 2.264 18.656 4.551 1 98.94 98 VAL A O 1
ATOM 771 N N . ALA A 1 99 ? 2.756 16.641 5.277 1 99 99 ALA A N 1
ATOM 772 C CA . ALA A 1 99 ? 1.974 15.945 4.258 1 99 99 ALA A CA 1
ATOM 773 C C . ALA A 1 99 ? 0.82 15.164 4.883 1 99 99 ALA A C 1
ATOM 775 O O . ALA A 1 99 ? 0.971 14.578 5.957 1 99 99 ALA A O 1
ATOM 776 N N . SER A 1 100 ? -0.318 15.203 4.305 1 98.94 100 SER A N 1
ATOM 777 C CA . SER A 1 100 ? -1.509 14.547 4.832 1 98.94 100 SER A CA 1
ATOM 778 C C . SER A 1 100 ? -2.447 14.109 3.711 1 98.94 100 SER A C 1
ATOM 780 O O . SER A 1 100 ? -2.529 14.773 2.674 1 98.94 100 SER A O 1
ATOM 782 N N . ILE A 1 101 ? -3.182 13.047 3.91 1 98.94 101 ILE A N 1
ATOM 783 C CA . ILE A 1 101 ? -3.963 12.469 2.82 1 98.94 101 ILE A CA 1
ATOM 784 C C . ILE A 1 101 ? -5.289 11.938 3.359 1 98.94 101 ILE A C 1
ATOM 786 O O . ILE A 1 101 ? -5.379 11.531 4.52 1 98.94 101 ILE A O 1
ATOM 790 N N . CYS A 1 102 ? -6.43 11.906 2.439 1 98.88 102 CYS A N 1
ATOM 791 C CA . CYS A 1 102 ? -7.746 11.367 2.744 1 98.88 102 CYS A CA 1
ATOM 792 C C . CYS A 1 102 ? -8.422 12.156 3.861 1 98.88 102 CYS A C 1
ATOM 794 O O . CYS A 1 102 ? -8.625 13.367 3.732 1 98.88 102 CYS A O 1
ATOM 796 N N . GLY A 1 103 ? -8.734 11.57 4.949 1 98.88 103 GLY A N 1
ATOM 797 C CA . GLY A 1 103 ? -9.289 12.281 6.09 1 98.88 103 GLY A CA 1
ATOM 798 C C . GLY A 1 103 ? -8.234 12.984 6.922 1 98.88 103 GLY A C 1
ATOM 799 O O . GLY A 1 103 ? -8.562 13.852 7.738 1 98.88 103 GLY A O 1
ATOM 800 N N . GLY A 1 104 ? -6.965 12.711 6.629 1 98.94 104 GLY A N 1
ATOM 801 C CA . GLY A 1 104 ? -5.844 13.242 7.387 1 98.94 104 GLY A CA 1
ATOM 802 C C . GLY A 1 104 ? -5.824 14.758 7.43 1 98.94 104 GLY A C 1
ATOM 803 O O . GLY A 1 104 ? -5.641 15.352 8.5 1 98.94 104 GLY A O 1
ATOM 804 N N . PRO A 1 105 ? -6.09 15.438 6.348 1 98.94 105 PRO A N 1
ATOM 805 C CA . PRO A 1 105 ? -6.012 16.891 6.281 1 98.94 105 PRO A CA 1
ATOM 806 C C . PRO A 1 105 ? -6.957 17.578 7.262 1 98.94 105 PRO A C 1
ATOM 808 O O . PRO A 1 105 ? -6.797 18.766 7.551 1 98.94 105 PRO A O 1
ATOM 811 N N . THR A 1 106 ? -7.938 16.875 7.836 1 98.88 106 THR A N 1
ATOM 812 C CA . THR A 1 106 ? -8.852 17.5 8.789 1 98.88 106 THR A CA 1
ATOM 813 C C . THR A 1 106 ? -8.117 17.875 10.07 1 98.88 106 THR A C 1
ATOM 815 O O . THR A 1 106 ? -8.641 18.625 10.898 1 98.88 106 THR A O 1
ATOM 818 N N . ILE A 1 107 ? -6.84 17.375 10.242 1 98.94 107 ILE A N 1
ATOM 819 C CA . ILE A 1 107 ? -6.043 17.797 11.391 1 98.94 107 ILE A CA 1
ATOM 820 C C . ILE A 1 107 ? -5.875 19.312 11.375 1 98.94 107 ILE A C 1
ATOM 822 O O . ILE A 1 107 ? -5.82 19.953 12.438 1 98.94 107 ILE A O 1
ATOM 826 N N . PHE A 1 108 ? -5.871 19.938 10.188 1 98.88 108 PHE A N 1
ATOM 827 C CA . PHE A 1 108 ? -5.734 21.375 10.062 1 98.88 108 PHE A CA 1
ATOM 828 C C . PHE A 1 108 ? -7.023 22.078 10.469 1 98.88 108 PHE A C 1
ATOM 830 O O . PHE A 1 108 ? -7.016 22.953 11.344 1 98.88 108 PHE A O 1
ATOM 837 N N . SER A 1 109 ? -8.164 21.688 9.891 1 98.5 109 SER A N 1
ATOM 838 C CA . SER A 1 109 ? -9.43 22.375 10.141 1 98.5 109 SER A CA 1
ATOM 839 C C . SER A 1 109 ? -9.922 22.141 11.562 1 98.5 109 SER A C 1
ATOM 841 O O . SER A 1 109 ? -10.375 23.062 12.234 1 98.5 109 SER A O 1
ATOM 843 N N . TYR A 1 110 ? -9.773 20.906 12.039 1 98.62 110 TYR A N 1
ATOM 844 C CA . TYR A 1 110 ? -10.242 20.547 13.367 1 98.62 110 TYR A CA 1
ATOM 845 C C . TYR A 1 110 ? -9.492 21.312 14.445 1 98.62 110 TYR A C 1
ATOM 847 O O . TYR A 1 110 ? -10.055 21.641 15.492 1 98.62 110 TYR A O 1
ATOM 855 N N . ASN A 1 111 ? -8.227 21.656 14.234 1 98.75 111 ASN A N 1
ATOM 856 C CA . ASN A 1 111 ? -7.383 22.281 15.25 1 98.75 111 ASN A CA 1
ATOM 857 C C . ASN A 1 111 ? -7.07 23.734 14.914 1 98.75 111 ASN A C 1
ATOM 859 O O . ASN A 1 111 ? -6.227 24.359 15.555 1 98.75 111 ASN A O 1
ATOM 863 N N . ASN A 1 112 ? -7.73 24.281 13.875 1 98.38 112 ASN A N 1
ATOM 864 C CA . ASN A 1 112 ? -7.551 25.672 13.453 1 98.38 112 ASN A CA 1
ATOM 865 C C . ASN A 1 112 ? -6.09 25.969 13.133 1 98.38 112 ASN A C 1
ATOM 867 O O . ASN A 1 112 ? -5.527 26.938 13.641 1 98.38 112 ASN A O 1
ATOM 871 N N . LEU A 1 113 ? -5.5 25.062 12.391 1 98.75 113 LEU A N 1
ATOM 872 C CA . LEU A 1 113 ? -4.129 25.234 11.922 1 98.75 113 LEU A CA 1
ATOM 873 C C . LEU A 1 113 ? -4.098 25.625 10.453 1 98.75 113 LEU A C 1
ATOM 875 O O . LEU A 1 113 ? -4.836 25.062 9.641 1 98.75 113 LEU A O 1
ATOM 879 N N . ALA A 1 114 ? -3.293 26.688 10.07 1 98.38 114 ALA A N 1
ATOM 880 C CA . ALA A 1 114 ? -3.041 27.109 8.688 1 98.38 114 ALA A CA 1
ATOM 881 C C . ALA A 1 114 ? -4.336 27.516 7.996 1 98.38 114 ALA A C 1
ATOM 883 O O . ALA A 1 114 ? -4.598 27.094 6.863 1 98.38 114 ALA A O 1
ATOM 884 N N . ASN A 1 115 ? -5.199 28.172 8.734 1 98.38 115 ASN A N 1
ATOM 885 C CA . ASN A 1 115 ? -6.477 28.609 8.188 1 98.38 115 ASN A CA 1
ATOM 886 C C . ASN A 1 115 ? -6.289 29.438 6.914 1 98.38 115 ASN A C 1
ATOM 888 O O . ASN A 1 115 ? -5.367 30.25 6.824 1 98.38 115 ASN A O 1
ATOM 892 N N . GLY A 1 116 ? -7.133 29.141 5.926 1 98.56 116 GLY A N 1
ATOM 893 C CA . GLY A 1 116 ? -7.102 29.891 4.68 1 98.56 116 GLY A CA 1
ATOM 894 C C . GLY A 1 116 ? -6.266 29.219 3.605 1 98.56 116 GLY A C 1
ATOM 895 O O . GLY A 1 116 ? -6.332 29.594 2.434 1 98.56 116 GLY A O 1
ATOM 896 N N . THR A 1 117 ? -5.504 28.234 3.926 1 98.62 117 THR A N 1
ATOM 897 C CA . THR A 1 117 ? -4.652 27.516 2.982 1 98.62 117 THR A CA 1
ATOM 898 C C . THR A 1 117 ? -5.488 26.672 2.031 1 98.62 117 THR A C 1
ATOM 900 O O . THR A 1 117 ? -6.578 26.219 2.391 1 98.62 117 THR A O 1
ATOM 903 N N . LYS A 1 118 ? -4.973 26.469 0.828 1 98.88 118 LYS A N 1
ATOM 904 C CA . LYS A 1 118 ? -5.59 25.547 -0.127 1 98.88 118 LYS A CA 1
ATOM 905 C C . LYS A 1 118 ? -5.211 24.109 0.177 1 98.88 118 LYS A C 1
ATOM 907 O O . LYS A 1 118 ? -4.027 23.781 0.298 1 98.88 118 LYS A O 1
ATOM 912 N N . LEU A 1 119 ? -6.176 23.297 0.356 1 98.69 119 LEU A N 1
ATOM 913 C CA . LEU A 1 119 ? -5.969 21.891 0.697 1 98.69 119 LEU A CA 1
ATOM 914 C C . LEU A 1 119 ? -6.855 20.984 -0.154 1 98.69 119 LEU A C 1
ATOM 916 O O . LEU A 1 119 ? -7.887 21.422 -0.667 1 98.69 119 LEU A O 1
ATOM 920 N N . THR A 1 120 ? -6.477 19.797 -0.415 1 98.88 120 THR A N 1
ATOM 921 C CA . THR A 1 120 ? -7.395 18.75 -0.845 1 98.88 120 THR A CA 1
ATOM 922 C C . THR A 1 120 ? -7.504 17.656 0.214 1 98.88 120 THR A C 1
ATOM 924 O O . THR A 1 120 ? -6.895 17.75 1.282 1 98.88 120 THR A O 1
ATOM 927 N N . GLY A 1 121 ? -8.336 16.719 0.123 1 98.88 121 GLY A N 1
ATOM 928 C CA . GLY A 1 121 ? -8.672 15.602 0.988 1 98.88 121 GLY A CA 1
ATOM 929 C C . GLY A 1 121 ? -9.789 14.742 0.44 1 98.88 121 GLY A C 1
ATOM 930 O O . GLY A 1 121 ? -10.336 15.023 -0.631 1 98.88 121 GLY A O 1
ATOM 931 N N . HIS A 1 122 ? -10 13.742 1.145 1 98.88 122 HIS A N 1
ATOM 932 C CA . HIS A 1 122 ? -11.078 12.859 0.71 1 98.88 122 HIS A CA 1
ATOM 933 C C . HIS A 1 122 ? -12.391 13.633 0.557 1 98.88 122 HIS A C 1
ATOM 935 O O . HIS A 1 122 ? -12.68 14.539 1.342 1 98.88 122 HIS A O 1
ATOM 941 N N . SER A 1 123 ? -13.234 13.227 -0.379 1 98.69 123 SER A N 1
ATOM 942 C CA . SER A 1 123 ? -14.492 13.898 -0.664 1 98.69 123 SER A CA 1
ATOM 943 C C . SER A 1 123 ? -15.391 13.938 0.57 1 98.69 123 SER A C 1
ATOM 945 O O . SER A 1 123 ? -16.156 14.883 0.756 1 98.69 123 SER A O 1
ATOM 947 N N . ALA A 1 124 ? -15.273 12.953 1.454 1 98.5 124 ALA A N 1
ATOM 948 C CA . ALA A 1 124 ? -16.125 12.82 2.631 1 98.5 124 ALA A CA 1
ATOM 949 C C . ALA A 1 124 ? -15.844 13.93 3.645 1 98.5 124 ALA A C 1
ATOM 951 O O . ALA A 1 124 ? -16.656 14.211 4.52 1 98.5 124 ALA A O 1
ATOM 952 N N . VAL A 1 125 ? -14.719 14.539 3.533 1 98.75 125 VAL A N 1
ATOM 953 C CA . VAL A 1 125 ? -14.367 15.555 4.523 1 98.75 125 VAL A CA 1
ATOM 954 C C . VAL A 1 125 ? -14.297 16.922 3.854 1 98.75 125 VAL A C 1
ATOM 956 O O . VAL A 1 125 ? -13.758 17.875 4.426 1 98.75 125 VAL A O 1
ATOM 959 N N . LYS A 1 126 ? -14.773 17.078 2.635 1 98.75 126 LYS A N 1
ATOM 960 C CA . LYS A 1 126 ? -14.727 18.328 1.872 1 98.75 126 LYS A CA 1
ATOM 961 C C . LYS A 1 126 ? -15.391 19.469 2.641 1 98.75 126 LYS A C 1
ATOM 963 O O . LYS A 1 126 ? -14.828 20.562 2.742 1 98.75 126 LYS A O 1
ATOM 968 N N . GLU A 1 127 ? -16.547 19.203 3.158 1 98.56 127 GLU A N 1
ATOM 969 C CA . GLU A 1 127 ? -17.297 20.234 3.861 1 98.56 127 GLU A CA 1
ATOM 970 C C . GLU A 1 127 ? -16.547 20.719 5.094 1 98.56 127 GLU A C 1
ATOM 972 O O . GLU A 1 127 ? -16.438 21.922 5.332 1 98.56 127 GLU A O 1
ATOM 977 N N . GLU A 1 128 ? -16.016 19.781 5.859 1 98.56 128 GLU A N 1
ATOM 978 C CA . GLU A 1 128 ? -15.258 20.141 7.051 1 98.56 128 GLU A CA 1
ATOM 979 C C . GLU A 1 128 ? -14.039 20.984 6.688 1 98.56 128 GLU A C 1
ATOM 981 O O . GLU A 1 128 ? -13.75 21.984 7.344 1 98.56 128 GLU A O 1
ATOM 986 N N . LEU A 1 129 ? -13.305 20.594 5.664 1 98.69 129 LEU A N 1
ATOM 987 C CA . LEU A 1 129 ? -12.109 21.312 5.238 1 98.69 129 LEU A CA 1
ATOM 988 C C . LEU A 1 129 ? -12.477 22.719 4.754 1 98.69 129 LEU A C 1
ATOM 990 O O . LEU A 1 129 ? -11.734 23.672 5 1 98.69 129 LEU A O 1
ATOM 994 N N . SER A 1 130 ? -13.625 22.859 4.133 1 98.5 130 SER A N 1
ATOM 995 C CA . SER A 1 130 ? -14.023 24.094 3.473 1 98.5 130 SER A CA 1
ATOM 996 C C . SER A 1 130 ? -14.469 25.141 4.484 1 98.5 130 SER A C 1
ATOM 998 O O . SER A 1 130 ? -14.641 26.312 4.141 1 98.5 130 SER A O 1
ATOM 1000 N N . GLU A 1 131 ? -14.648 24.719 5.727 1 97.75 131 GLU A N 1
ATOM 1001 C CA . GLU A 1 131 ? -15.086 25.656 6.75 1 97.75 131 GLU A CA 1
ATOM 1002 C C . GLU A 1 131 ? -14.047 26.75 6.973 1 97.75 131 GLU A C 1
ATOM 1004 O O . GLU A 1 131 ? -14.398 27.922 7.145 1 97.75 131 GLU A O 1
ATOM 1009 N N . ASN A 1 132 ? -12.773 26.359 7.023 1 97.56 132 ASN A N 1
ATOM 1010 C CA . ASN A 1 132 ? -11.742 27.328 7.352 1 97.56 132 ASN A CA 1
ATOM 1011 C C . ASN A 1 132 ? -10.609 27.312 6.332 1 97.56 132 ASN A C 1
ATOM 1013 O O . ASN A 1 132 ? -9.617 28.031 6.484 1 97.56 132 ASN A O 1
ATOM 1017 N N . HIS A 1 133 ? -10.688 26.438 5.371 1 98.81 133 HIS A N 1
ATOM 1018 C CA . HIS A 1 133 ? -9.688 26.312 4.316 1 98.81 133 HIS A CA 1
ATOM 1019 C C . HIS A 1 133 ? -10.336 26.344 2.938 1 98.81 133 HIS A C 1
ATOM 1021 O O . HIS A 1 133 ? -11.562 26.375 2.824 1 98.81 133 HIS A O 1
ATOM 1027 N N . ILE A 1 134 ? -9.555 26.5 1.848 1 98.88 134 ILE A N 1
ATOM 1028 C CA . ILE A 1 134 ? -10.031 26.438 0.472 1 98.88 134 ILE A CA 1
ATOM 1029 C C . ILE A 1 134 ? -9.828 25.031 -0.083 1 98.88 134 ILE A C 1
ATOM 1031 O O . ILE A 1 134 ? -8.688 24.609 -0.297 1 98.88 134 ILE A O 1
ATOM 1035 N N . TYR A 1 135 ? -10.875 24.328 -0.285 1 98.81 135 TYR A N 1
ATOM 1036 C CA . TYR A 1 135 ? -10.797 22.969 -0.829 1 98.81 135 TYR A CA 1
ATOM 1037 C C . TYR A 1 135 ? -10.516 23 -2.328 1 98.81 135 TYR A C 1
ATOM 1039 O O . TYR A 1 135 ? -11.227 23.672 -3.082 1 98.81 135 TYR A O 1
ATOM 1047 N N . VAL A 1 136 ? -9.492 22.359 -2.785 1 98.75 136 VAL A N 1
ATOM 1048 C CA . VAL A 1 136 ? -9.172 22.219 -4.203 1 98.75 136 VAL A CA 1
ATOM 1049 C C . VAL A 1 136 ? -9.344 20.766 -4.633 1 98.75 136 VAL A C 1
ATOM 1051 O O . VAL A 1 136 ? -8.742 19.875 -4.047 1 98.75 136 VAL A O 1
ATOM 1054 N N . ASP A 1 137 ? -10.141 20.5 -5.664 1 97.81 137 ASP A N 1
ATOM 1055 C CA . ASP A 1 137 ? -10.523 19.156 -6.082 1 97.81 137 ASP A CA 1
ATOM 1056 C C . ASP A 1 137 ? -9.508 18.578 -7.062 1 97.81 137 ASP A C 1
ATOM 1058 O O . ASP A 1 137 ? -9.789 18.469 -8.258 1 97.81 137 ASP A O 1
ATOM 1062 N N . VAL A 1 138 ? -8.32 18.203 -6.625 1 98.56 138 VAL A N 1
ATOM 1063 C CA . VAL A 1 138 ? -7.234 17.578 -7.371 1 98.56 138 VAL A CA 1
ATOM 1064 C C . VAL A 1 138 ? -6.652 16.422 -6.559 1 98.56 138 VAL A C 1
ATOM 1066 O O . VAL A 1 138 ? -6.816 16.375 -5.336 1 98.56 138 VAL A O 1
ATOM 1069 N N . PRO A 1 139 ? -6.047 15.469 -7.125 1 98.69 139 PRO A N 1
ATOM 1070 C CA . PRO A 1 139 ? -5.562 14.289 -6.41 1 98.69 139 PRO A CA 1
ATOM 1071 C C . PRO A 1 139 ? -4.551 14.633 -5.32 1 98.69 139 PRO A C 1
ATOM 1073 O O . PRO A 1 139 ? -4.535 13.992 -4.266 1 98.69 139 PRO A O 1
ATOM 1076 N N . THR A 1 140 ? -3.656 15.539 -5.641 1 98.88 140 THR A N 1
ATOM 1077 C CA . THR A 1 140 ? -2.664 16.047 -4.695 1 98.88 140 THR A CA 1
ATOM 1078 C C . THR A 1 140 ? -2.453 17.547 -4.883 1 98.88 140 THR A C 1
ATOM 1080 O O . THR A 1 140 ? -2.383 18.031 -6.012 1 98.88 140 THR A O 1
ATOM 1083 N N . HIS A 1 141 ? -2.467 18.266 -3.814 1 98.94 141 HIS A N 1
ATOM 1084 C CA . HIS A 1 141 ? -2.23 19.703 -3.861 1 98.94 141 HIS A CA 1
ATOM 1085 C C . HIS A 1 141 ? -1.094 20.109 -2.93 1 98.94 141 HIS A C 1
ATOM 1087 O O . HIS A 1 141 ? -0.997 19.594 -1.808 1 98.94 141 HIS A O 1
ATOM 1093 N N . ILE A 1 142 ? -0.217 21 -3.414 1 98.88 142 ILE A N 1
ATOM 1094 C CA . ILE A 1 142 ? 0.877 21.547 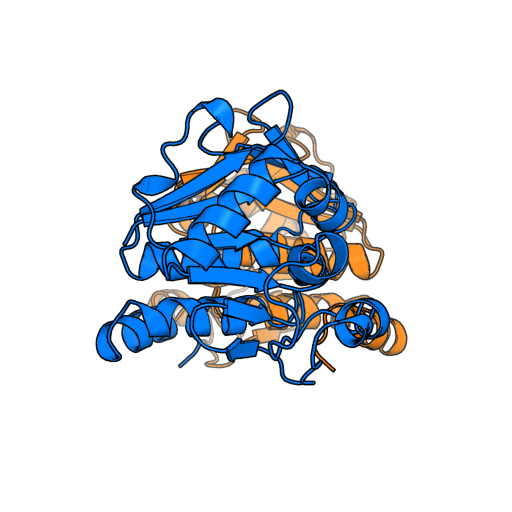-2.623 1 98.88 142 ILE A CA 1
ATOM 1095 C C . ILE A 1 142 ? 0.668 23.047 -2.428 1 98.88 142 ILE A C 1
ATOM 1097 O O . ILE A 1 142 ? 0.596 23.812 -3.4 1 98.88 142 ILE A O 1
ATOM 1101 N N . ASP A 1 143 ? 0.477 23.469 -1.229 1 98.81 143 ASP A N 1
ATOM 1102 C CA . ASP A 1 143 ? 0.426 24.875 -0.85 1 98.81 143 ASP A CA 1
ATOM 1103 C C . ASP A 1 143 ? 1.562 25.219 0.108 1 98.81 143 ASP A C 1
ATOM 1105 O O . ASP A 1 143 ? 1.421 25.078 1.324 1 98.81 143 ASP A O 1
ATOM 1109 N N . GLY A 1 144 ? 2.701 25.766 -0.446 1 98.25 144 GLY A N 1
ATOM 1110 C CA . GLY A 1 144 ? 3.885 25.969 0.376 1 98.25 144 GLY A 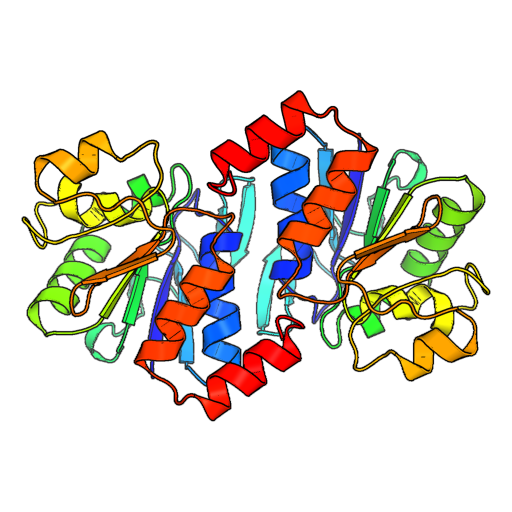CA 1
ATOM 1111 C C . GLY A 1 144 ? 4.465 24.672 0.915 1 98.25 144 GLY A C 1
ATOM 1112 O O . GLY A 1 144 ? 4.824 23.781 0.145 1 98.25 144 GLY A O 1
ATOM 1113 N N . LYS A 1 145 ? 4.465 24.578 2.293 1 98.69 145 LYS A N 1
ATOM 1114 C CA . LYS A 1 145 ? 5.059 23.406 2.938 1 98.69 145 LYS A CA 1
ATOM 1115 C C . LYS A 1 145 ? 3.988 22.391 3.332 1 98.69 145 LYS A C 1
ATOM 1117 O O . LYS A 1 145 ? 4.273 21.422 4.043 1 98.69 145 LYS A O 1
ATOM 1122 N N . ILE A 1 146 ? 2.756 22.562 2.848 1 98.94 146 ILE A N 1
ATOM 1123 C CA . ILE A 1 146 ? 1.666 21.641 3.131 1 98.94 146 ILE A CA 1
ATOM 1124 C C . ILE A 1 146 ? 1.312 20.859 1.869 1 98.94 146 ILE A C 1
ATOM 1126 O O . ILE A 1 146 ? 0.985 21.453 0.837 1 98.94 146 ILE A O 1
ATOM 1130 N N . ILE A 1 147 ? 1.431 19.547 1.899 1 98.94 147 ILE A N 1
ATOM 1131 C CA . ILE A 1 147 ? 1.096 18.656 0.8 1 98.94 147 ILE A CA 1
ATOM 1132 C C . ILE A 1 147 ? -0.093 17.781 1.19 1 98.94 147 ILE A C 1
ATOM 1134 O O . ILE A 1 147 ? -0.034 17.047 2.18 1 98.94 147 ILE A O 1
ATOM 1138 N N . THR A 1 148 ? -1.2 17.859 0.492 1 98.94 148 THR A N 1
ATOM 1139 C CA . THR A 1 148 ? -2.375 17.078 0.844 1 98.94 148 THR A CA 1
ATOM 1140 C C . THR A 1 148 ? -2.82 16.219 -0.335 1 98.94 148 THR A C 1
ATOM 1142 O O . THR A 1 148 ? -2.602 16.578 -1.493 1 98.94 148 THR A O 1
ATOM 1145 N N . GLY A 1 149 ? -3.344 15.039 -0.107 1 98.94 149 GLY A N 1
ATOM 1146 C CA . GLY A 1 149 ? -3.852 14.102 -1.095 1 98.94 149 GLY A CA 1
ATOM 1147 C C . GLY A 1 149 ? -5.273 13.656 -0.818 1 98.94 149 GLY A C 1
ATOM 1148 O O . GLY A 1 149 ? -5.762 13.781 0.308 1 98.94 149 GLY A O 1
ATOM 1149 N N . VAL A 1 150 ? -5.895 13.031 -1.751 1 98.88 150 VAL A N 1
ATOM 1150 C CA . VAL A 1 150 ? -7.344 12.867 -1.676 1 98.88 150 VAL A CA 1
ATOM 1151 C C . VAL A 1 150 ? -7.676 11.516 -1.047 1 98.88 150 VAL A C 1
ATOM 1153 O O . VAL A 1 150 ? -8.727 11.359 -0.416 1 98.88 150 VAL A O 1
ATOM 1156 N N . GLY A 1 151 ? -6.852 10.453 -1.42 1 98.69 151 GLY A N 1
ATOM 1157 C CA . GLY A 1 151 ? -7.254 9.164 -0.866 1 98.69 151 GLY A CA 1
ATOM 1158 C C . GLY A 1 151 ? -6.379 8.016 -1.326 1 98.69 151 GLY A C 1
ATOM 1159 O O . GLY A 1 151 ? -5.426 8.219 -2.082 1 98.69 151 GLY A O 1
ATOM 1160 N N . ALA A 1 152 ? -6.742 6.812 -0.86 1 98.69 152 ALA A N 1
ATOM 1161 C CA . ALA A 1 152 ? -5.914 5.613 -0.97 1 98.69 152 ALA A CA 1
ATOM 1162 C C . ALA A 1 152 ? -5.621 5.281 -2.43 1 98.69 152 ALA A C 1
ATOM 1164 O O . ALA A 1 152 ? -4.535 4.793 -2.756 1 98.69 152 ALA A O 1
ATOM 1165 N N . GLY A 1 153 ? -6.582 5.523 -3.305 1 98.62 153 GLY A N 1
ATOM 1166 C CA . GLY A 1 153 ? -6.391 5.227 -4.715 1 98.62 153 GLY A CA 1
ATOM 1167 C C . GLY A 1 153 ? -5.316 6.078 -5.363 1 98.62 153 GLY A C 1
ATOM 1168 O O . GLY A 1 153 ? -4.836 5.758 -6.453 1 98.62 153 GLY A O 1
ATOM 1169 N N . GLN A 1 154 ? -4.938 7.148 -4.723 1 98.56 154 GLN A N 1
ATOM 1170 C CA . GLN A 1 154 ? -3.965 8.102 -5.246 1 98.56 154 GLN A CA 1
ATOM 1171 C C . GLN A 1 154 ? -2.717 8.148 -4.371 1 98.56 154 GLN A C 1
ATOM 1173 O O . GLN A 1 154 ? -1.936 9.102 -4.445 1 98.56 154 GLN A O 1
ATOM 1178 N N . ALA A 1 155 ? -2.545 7.133 -3.57 1 98.75 155 ALA A N 1
ATOM 1179 C CA . ALA A 1 155 ? -1.502 7.145 -2.549 1 98.75 155 ALA A CA 1
ATOM 1180 C C . ALA A 1 155 ? -0.114 7.184 -3.182 1 98.75 155 ALA A C 1
ATOM 1182 O O . ALA A 1 155 ? 0.788 7.855 -2.674 1 98.75 155 ALA A O 1
ATOM 1183 N N . ILE A 1 156 ? 0.085 6.48 -4.281 1 98.69 156 ILE A N 1
ATOM 1184 C CA . ILE A 1 156 ? 1.391 6.449 -4.93 1 98.69 156 ILE A CA 1
ATOM 1185 C C . ILE A 1 156 ? 1.688 7.809 -5.559 1 98.69 156 ILE A C 1
ATOM 1187 O O . ILE A 1 156 ? 2.805 8.32 -5.449 1 98.69 156 ILE A O 1
ATOM 1191 N N . ASN A 1 157 ? 0.693 8.367 -6.242 1 98.19 157 ASN A N 1
ATOM 1192 C CA . ASN A 1 157 ? 0.845 9.719 -6.766 1 98.19 157 ASN A CA 1
ATOM 1193 C C . ASN A 1 157 ? 1.202 10.711 -5.664 1 98.19 157 ASN A C 1
ATOM 1195 O O . ASN A 1 157 ? 2.115 11.523 -5.82 1 98.19 157 ASN A O 1
ATOM 1199 N N . PHE A 1 158 ? 0.489 10.648 -4.574 1 98.94 158 PHE A N 1
ATOM 1200 C CA . PHE A 1 158 ? 0.734 11.477 -3.402 1 98.94 158 PHE A CA 1
ATOM 1201 C C . PHE A 1 158 ? 2.176 11.328 -2.928 1 98.94 158 PHE A C 1
ATOM 1203 O O . PHE A 1 158 ? 2.855 12.328 -2.672 1 98.94 158 PHE A O 1
ATOM 1210 N N . ALA A 1 159 ? 2.668 10.109 -2.863 1 98.94 159 ALA A N 1
ATOM 1211 C CA . ALA A 1 159 ? 4.02 9.812 -2.402 1 98.94 159 ALA A CA 1
ATOM 1212 C C . ALA A 1 159 ? 5.066 10.445 -3.314 1 98.94 159 ALA A C 1
ATOM 1214 O O . ALA A 1 159 ? 6.051 11.016 -2.836 1 98.94 159 ALA A O 1
ATOM 1215 N N . PHE A 1 160 ? 4.844 10.391 -4.594 1 98.88 160 PHE A N 1
ATOM 1216 C CA . PHE A 1 160 ? 5.824 10.945 -5.523 1 98.88 160 PHE A CA 1
ATOM 1217 C C . PHE A 1 160 ? 5.801 12.469 -5.496 1 98.88 160 PHE A C 1
ATOM 1219 O O . PHE A 1 160 ? 6.836 13.117 -5.66 1 98.88 160 PHE A O 1
ATOM 1226 N N . LYS A 1 161 ? 4.633 13.078 -5.316 1 98.94 161 LYS A N 1
ATOM 1227 C CA . LYS A 1 161 ? 4.57 14.531 -5.168 1 98.94 161 LYS A CA 1
ATOM 1228 C C . LYS A 1 161 ? 5.355 14.992 -3.945 1 98.94 161 LYS A C 1
ATOM 1230 O O . LYS A 1 161 ? 6 16.047 -3.971 1 98.94 161 LYS A O 1
ATOM 1235 N N . ILE A 1 162 ? 5.293 14.172 -2.848 1 98.94 162 ILE A N 1
ATOM 1236 C CA . ILE A 1 162 ? 6.121 14.453 -1.679 1 98.94 162 ILE A CA 1
ATOM 1237 C C . ILE A 1 162 ? 7.598 14.344 -2.053 1 98.94 162 ILE A C 1
ATOM 1239 O O . ILE A 1 162 ? 8.383 15.258 -1.783 1 98.94 162 ILE A O 1
ATOM 1243 N N . ALA A 1 163 ? 8.008 13.25 -2.688 1 98.94 163 ALA A N 1
ATOM 1244 C CA . ALA A 1 163 ? 9.406 12.984 -3.029 1 98.94 163 ALA A CA 1
ATOM 1245 C C . ALA A 1 163 ? 9.977 14.102 -3.896 1 98.94 163 ALA A C 1
ATOM 1247 O O . ALA A 1 163 ? 11.133 14.484 -3.742 1 98.94 163 ALA A O 1
ATOM 1248 N N . GLU A 1 164 ? 9.156 14.617 -4.805 1 98.81 164 GLU A N 1
ATOM 1249 C CA . GLU A 1 164 ? 9.578 15.641 -5.758 1 98.81 164 GLU A CA 1
ATOM 1250 C C . GLU A 1 164 ? 9.992 16.922 -5.039 1 98.81 164 GLU A C 1
ATOM 1252 O O . GLU A 1 164 ? 10.672 17.781 -5.617 1 98.81 164 GLU A O 1
ATOM 1257 N N . GLN A 1 165 ? 9.562 17.094 -3.738 1 98.81 165 GLN A N 1
ATOM 1258 C CA . GLN A 1 165 ? 9.953 18.281 -2.975 1 98.81 165 GLN A CA 1
ATOM 1259 C C . GLN A 1 165 ? 11.375 18.141 -2.443 1 98.81 165 GLN A C 1
ATOM 1261 O O . GLN A 1 165 ? 11.992 19.141 -2.051 1 98.81 165 GLN A O 1
ATOM 1266 N N . PHE A 1 166 ? 11.961 16.906 -2.418 1 98.75 166 PHE A N 1
ATOM 1267 C CA . PHE A 1 166 ? 13.188 16.688 -1.66 1 98.75 166 PHE A CA 1
ATOM 1268 C C . PHE A 1 166 ? 14.273 16.094 -2.547 1 98.75 166 PHE A C 1
ATOM 1270 O O . PHE A 1 166 ? 15.453 16.125 -2.199 1 98.75 166 PHE A O 1
ATOM 1277 N N . PHE A 1 167 ? 13.875 15.492 -3.691 1 98.81 167 PHE A N 1
ATOM 1278 C CA . PHE A 1 167 ? 14.836 14.766 -4.516 1 98.81 167 PHE A CA 1
ATOM 1279 C C . PHE A 1 167 ? 14.812 15.281 -5.949 1 98.81 167 PHE A C 1
ATOM 1281 O O . PHE A 1 167 ? 13.812 15.852 -6.395 1 98.81 167 PHE A O 1
ATOM 1288 N N . ASP A 1 168 ? 15.867 15.047 -6.688 1 98.69 168 ASP A N 1
ATOM 1289 C CA . ASP A 1 168 ? 15.961 15.562 -8.047 1 98.69 168 ASP A CA 1
ATOM 1290 C C . ASP A 1 168 ? 15.211 14.672 -9.031 1 98.69 168 ASP A C 1
ATOM 1292 O O . ASP A 1 168 ? 14.797 13.562 -8.688 1 98.69 168 ASP A O 1
ATOM 1296 N N . LYS A 1 169 ? 15.086 15.195 -10.188 1 98.44 169 LYS A N 1
ATOM 1297 C CA . LYS A 1 169 ? 14.297 14.547 -11.234 1 98.44 169 LYS A CA 1
ATOM 1298 C C . LYS A 1 169 ? 14.883 13.195 -11.609 1 98.44 169 LYS A C 1
ATOM 1300 O O . LYS A 1 169 ? 14.141 12.25 -11.898 1 98.44 169 LYS A O 1
ATOM 1305 N N . GLU A 1 170 ? 16.141 13.07 -11.656 1 98.62 170 GLU A N 1
ATOM 1306 C CA . GLU A 1 170 ? 16.797 11.82 -12.031 1 98.62 170 GLU A CA 1
ATOM 1307 C C . GLU A 1 170 ? 16.469 10.711 -11.047 1 98.62 170 GLU A C 1
ATOM 1309 O O . GLU A 1 170 ? 16.141 9.586 -11.445 1 98.62 170 GLU A O 1
ATOM 1314 N N . LYS A 1 171 ? 16.594 11.055 -9.758 1 98.69 171 LYS A N 1
ATOM 1315 C CA . LYS A 1 171 ? 16.266 10.086 -8.711 1 98.69 171 LYS A CA 1
ATOM 1316 C C . LYS A 1 171 ? 14.797 9.672 -8.781 1 98.69 171 LYS A C 1
ATOM 1318 O O . LYS A 1 171 ? 14.477 8.492 -8.656 1 98.69 171 LYS A O 1
ATOM 1323 N N . ILE A 1 172 ? 13.914 10.609 -8.969 1 98.75 172 ILE A N 1
ATOM 1324 C CA . ILE A 1 172 ? 12.477 10.352 -9.062 1 98.75 172 ILE A CA 1
ATOM 1325 C C . ILE A 1 172 ? 12.195 9.406 -10.227 1 98.75 172 ILE A C 1
ATOM 1327 O O . ILE A 1 172 ? 11.453 8.43 -10.078 1 98.75 172 ILE A O 1
ATOM 1331 N N . GLU A 1 173 ? 12.766 9.648 -11.375 1 98.62 173 GLU A N 1
ATOM 1332 C CA . GLU A 1 173 ? 12.555 8.82 -12.555 1 98.62 173 GLU A CA 1
ATOM 1333 C C . GLU A 1 173 ? 13.094 7.406 -12.344 1 98.62 173 GLU A C 1
ATOM 1335 O O . GLU A 1 173 ? 12.477 6.43 -12.781 1 98.62 173 GLU A O 1
ATOM 1340 N N . GLU A 1 174 ? 14.211 7.32 -11.688 1 98.69 174 GLU A N 1
ATOM 1341 C CA . GLU A 1 174 ? 14.789 6.02 -11.359 1 98.69 174 GLU A CA 1
ATOM 1342 C C . GLU A 1 174 ? 13.828 5.184 -10.523 1 98.69 174 GLU A C 1
ATOM 1344 O O . GLU A 1 174 ? 13.602 4.004 -10.812 1 98.69 174 GLU A O 1
ATOM 1349 N N . VAL A 1 175 ? 13.305 5.812 -9.5 1 98.75 175 VAL A N 1
ATOM 1350 C CA . VAL A 1 175 ? 12.398 5.109 -8.602 1 98.75 175 VAL A CA 1
ATOM 1351 C C . VAL A 1 175 ? 11.109 4.75 -9.336 1 98.75 175 VAL A C 1
ATOM 1353 O O . VAL A 1 175 ? 10.594 3.639 -9.195 1 98.75 175 VAL A O 1
ATOM 1356 N N . LYS A 1 176 ? 10.57 5.672 -10.172 1 98.75 176 LYS A N 1
ATOM 1357 C CA . LYS A 1 176 ? 9.367 5.387 -10.953 1 98.75 176 LYS A CA 1
ATOM 1358 C C . LYS A 1 176 ? 9.602 4.211 -11.898 1 98.75 176 LYS A C 1
ATOM 1360 O O . LYS A 1 176 ? 8.727 3.357 -12.055 1 98.75 176 LYS A O 1
ATOM 1365 N N . LYS A 1 177 ? 10.742 4.164 -12.547 1 98.5 177 LYS A N 1
ATOM 1366 C CA . LYS A 1 177 ? 11.078 3.059 -13.438 1 98.5 177 LYS A CA 1
ATOM 1367 C C . LYS A 1 177 ? 11.141 1.735 -12.68 1 98.5 177 LYS A C 1
ATOM 1369 O O . LYS A 1 177 ? 10.602 0.727 -13.141 1 98.5 177 LYS A O 1
ATOM 1374 N N . GLY A 1 178 ? 11.758 1.738 -11.492 1 98.31 178 GLY A N 1
ATOM 1375 C CA . GLY A 1 178 ? 11.875 0.543 -10.672 1 98.31 178 GLY A CA 1
ATOM 1376 C C . GLY A 1 178 ? 10.539 0.02 -10.188 1 98.31 178 GLY A C 1
ATOM 1377 O O . GLY A 1 178 ? 10.383 -1.18 -9.953 1 98.31 178 GLY A O 1
ATOM 1378 N N . MET A 1 179 ? 9.547 0.925 -10.125 1 98.62 179 MET A N 1
ATOM 1379 C CA . MET A 1 179 ? 8.219 0.548 -9.641 1 98.62 179 MET A CA 1
ATOM 1380 C C . MET A 1 179 ? 7.273 0.285 -10.812 1 98.62 179 MET A C 1
ATOM 1382 O O . MET A 1 179 ? 6.07 0.112 -10.609 1 98.62 179 MET A O 1
ATOM 1386 N N . GLU A 1 180 ? 7.82 0.394 -12.023 1 98.5 180 GLU A N 1
ATOM 1387 C CA . GLU A 1 180 ? 7.102 0.08 -13.258 1 98.5 180 GLU A CA 1
ATOM 1388 C C . GLU A 1 180 ? 6 1.104 -13.523 1 98.5 180 GLU A C 1
ATOM 1390 O O . GLU A 1 180 ? 4.895 0.741 -13.93 1 98.5 180 GLU A O 1
ATOM 1395 N N . ILE A 1 181 ? 6.277 2.316 -13.156 1 98 181 ILE A N 1
ATOM 1396 C CA . ILE A 1 181 ? 5.348 3.408 -13.414 1 98 181 ILE A CA 1
ATOM 1397 C C . ILE A 1 181 ? 5.641 4.023 -14.781 1 98 181 ILE A C 1
ATOM 1399 O O . ILE A 1 181 ? 4.723 4.445 -15.492 1 98 181 ILE A O 1
ATOM 1403 N N . ILE A 1 182 ? 6.918 4.133 -15.227 1 94.56 182 ILE A N 1
ATOM 1404 C CA . ILE A 1 182 ? 7.332 4.645 -16.531 1 94.56 182 ILE A CA 1
ATOM 1405 C C . ILE A 1 182 ? 8.305 3.664 -17.188 1 94.56 182 ILE A C 1
ATOM 1407 O O . ILE A 1 182 ? 8.914 2.834 -16.5 1 94.56 182 ILE A O 1
ATOM 1411 N N . MET B 1 1 ? -16.312 -14.688 -1.567 1 96.38 1 MET B N 1
ATOM 1412 C CA . MET B 1 1 ? -15.047 -15.164 -2.137 1 96.38 1 MET B CA 1
ATOM 1413 C C . MET B 1 1 ? -13.938 -15.141 -1.094 1 96.38 1 MET B C 1
ATOM 1415 O O . MET B 1 1 ? -13.82 -14.18 -0.329 1 96.38 1 MET B O 1
ATOM 1419 N N . LYS B 1 2 ? -13.164 -16.203 -0.978 1 98.69 2 LYS B N 1
ATOM 1420 C CA . LYS B 1 2 ? -12.078 -16.359 -0.016 1 98.69 2 LYS B CA 1
ATOM 1421 C C . LYS B 1 2 ? -10.719 -16.312 -0.709 1 98.69 2 LYS B C 1
ATOM 1423 O O . LYS B 1 2 ? -10.516 -16.969 -1.732 1 98.69 2 LYS B O 1
ATOM 1428 N N . THR B 1 3 ? -9.781 -15.461 -0.147 1 98.88 3 THR B N 1
ATOM 1429 C CA . THR B 1 3 ? -8.461 -15.266 -0.727 1 98.88 3 THR B CA 1
ATOM 1430 C C . THR B 1 3 ? -7.375 -15.445 0.331 1 98.88 3 THR B C 1
ATOM 1432 O O . THR B 1 3 ? -7.492 -14.93 1.442 1 98.88 3 THR B O 1
ATOM 1435 N N . TYR B 1 4 ? -6.344 -16.203 0.009 1 98.94 4 TYR B N 1
ATOM 1436 C CA . TYR B 1 4 ? -5.121 -16.234 0.805 1 98.94 4 TYR B CA 1
ATOM 1437 C C . TYR B 1 4 ? -4.016 -15.422 0.131 1 98.94 4 TYR B C 1
ATOM 1439 O O . TYR B 1 4 ? -3.762 -15.586 -1.065 1 98.94 4 TYR B O 1
ATOM 1447 N N . VAL B 1 5 ? -3.412 -14.539 0.827 1 98.94 5 VAL B N 1
ATOM 1448 C CA . VAL B 1 5 ? -2.262 -13.766 0.372 1 98.94 5 VAL B CA 1
ATOM 1449 C C . VAL B 1 5 ? -1.012 -14.203 1.131 1 98.94 5 VAL B C 1
ATOM 1451 O O . VAL B 1 5 ? -0.945 -14.07 2.355 1 98.94 5 VAL B O 1
ATOM 1454 N N . PHE B 1 6 ? -0.026 -14.688 0.447 1 98.94 6 PHE B N 1
ATOM 1455 C CA . PHE B 1 6 ? 1.13 -15.297 1.096 1 98.94 6 PHE B CA 1
ATOM 1456 C C . PHE B 1 6 ? 2.201 -14.25 1.381 1 98.94 6 PHE B C 1
ATOM 1458 O O . PHE B 1 6 ? 2.555 -13.461 0.503 1 98.94 6 PHE B O 1
ATOM 1465 N N . LEU B 1 7 ? 2.711 -14.273 2.57 1 98.88 7 LEU B N 1
ATOM 1466 C CA . LEU B 1 7 ? 3.779 -13.375 3.002 1 98.88 7 LEU B CA 1
ATOM 1467 C C . LEU B 1 7 ? 5.051 -14.156 3.309 1 98.88 7 LEU B C 1
ATOM 1469 O O . LEU B 1 7 ? 5.027 -15.117 4.086 1 98.88 7 LEU B O 1
ATOM 1473 N N . ALA B 1 8 ? 6.125 -13.773 2.703 1 98.94 8 ALA B N 1
ATOM 1474 C CA . ALA B 1 8 ? 7.473 -14.211 3.057 1 98.94 8 ALA B CA 1
ATOM 1475 C C . ALA B 1 8 ? 8.375 -13.016 3.359 1 98.94 8 ALA B C 1
ATOM 1477 O O . ALA B 1 8 ? 8.109 -11.898 2.908 1 98.94 8 ALA B O 1
ATOM 1478 N N . ASP B 1 9 ? 9.445 -13.258 4.176 1 98.81 9 ASP B N 1
ATOM 1479 C CA . ASP B 1 9 ? 10.406 -12.188 4.43 1 98.81 9 ASP B CA 1
ATOM 1480 C C . ASP B 1 9 ? 10.891 -11.562 3.125 1 98.81 9 ASP B C 1
ATOM 1482 O O . ASP B 1 9 ? 11.312 -12.273 2.209 1 98.81 9 ASP B O 1
ATOM 1486 N N . GLY B 1 10 ? 10.766 -10.234 3.07 1 98.75 10 GLY B N 1
ATOM 1487 C CA . GLY B 1 10 ? 11.156 -9.508 1.876 1 98.75 10 GLY B CA 1
ATOM 1488 C C . GLY B 1 10 ? 9.992 -9.211 0.949 1 98.75 10 GLY B C 1
ATOM 1489 O O . GLY B 1 10 ? 10.188 -8.766 -0.183 1 98.75 10 GLY B O 1
ATOM 1490 N N . PHE B 1 11 ? 8.734 -9.461 1.414 1 98.88 11 PHE B N 1
ATOM 1491 C CA . PHE B 1 11 ? 7.586 -9.156 0.573 1 98.88 11 PHE B CA 1
ATOM 1492 C C . PHE B 1 11 ? 7.48 -7.656 0.319 1 98.88 11 PHE B C 1
ATOM 1494 O O . PHE B 1 11 ? 8.07 -6.855 1.046 1 98.88 11 PHE B O 1
ATOM 1501 N N . GLU B 1 12 ? 6.832 -7.312 -0.749 1 98.75 12 GLU B N 1
ATOM 1502 C CA . GLU B 1 12 ? 6.547 -5.914 -1.062 1 98.75 12 GLU B CA 1
ATOM 1503 C C . GLU B 1 12 ? 5.207 -5.477 -0.473 1 98.75 12 GLU B C 1
ATOM 1505 O O . GLU B 1 12 ? 4.16 -6.031 -0.818 1 98.75 12 GLU B O 1
ATOM 1510 N N . ILE B 1 13 ? 5.172 -4.484 0.356 1 98.5 13 ILE B N 1
ATOM 1511 C CA . ILE B 1 13 ? 4.008 -4.098 1.144 1 98.5 13 ILE B CA 1
ATOM 1512 C C . ILE B 1 13 ? 2.891 -3.625 0.215 1 98.5 13 ILE B C 1
ATOM 1514 O O . ILE B 1 13 ? 1.738 -4.043 0.359 1 98.5 13 ILE B O 1
ATOM 1518 N N . LEU B 1 14 ? 3.18 -2.736 -0.754 1 98.62 14 LEU B N 1
ATOM 1519 C CA . LEU B 1 14 ? 2.146 -2.186 -1.624 1 98.62 14 LEU B CA 1
ATOM 1520 C C . LEU B 1 14 ? 1.523 -3.279 -2.488 1 98.62 14 LEU B C 1
ATOM 1522 O O . LEU B 1 14 ? 0.313 -3.273 -2.727 1 98.62 14 LEU B O 1
ATOM 1526 N N . GLU B 1 15 ? 2.373 -4.215 -2.895 1 98.88 15 GLU B N 1
ATOM 1527 C CA . GLU B 1 15 ? 1.918 -5.316 -3.738 1 98.88 15 GLU B CA 1
ATOM 1528 C C . GLU B 1 15 ? 1.062 -6.301 -2.947 1 98.88 15 GLU B C 1
ATOM 1530 O O . GLU B 1 15 ? 0.206 -6.98 -3.516 1 98.88 15 GLU B O 1
ATOM 1535 N N . THR B 1 16 ? 1.276 -6.398 -1.679 1 98.81 16 THR B N 1
ATOM 1536 C CA . THR B 1 16 ? 0.527 -7.27 -0.78 1 98.81 16 THR B CA 1
ATOM 1537 C C . THR B 1 16 ? -0.796 -6.621 -0.379 1 98.81 16 THR B C 1
ATOM 1539 O O . THR B 1 16 ? -1.854 -7.246 -0.487 1 98.81 16 THR B O 1
ATOM 1542 N N . PHE B 1 17 ? -0.804 -5.375 -0.033 1 98.75 17 PHE B N 1
ATOM 1543 C CA . PHE B 1 17 ? -1.939 -4.816 0.691 1 98.75 17 PHE B CA 1
ATOM 1544 C C . PHE B 1 17 ? -2.871 -4.07 -0.255 1 98.75 17 PHE B C 1
ATOM 1546 O O . PHE B 1 17 ? -4.008 -3.756 0.104 1 98.75 17 PHE B O 1
ATOM 1553 N N . ALA B 1 18 ? -2.393 -3.727 -1.519 1 98.81 18 ALA B N 1
ATOM 1554 C CA . ALA B 1 18 ? -3.369 -3.225 -2.48 1 98.81 18 ALA B CA 1
ATOM 1555 C C . ALA B 1 18 ? -4.453 -4.262 -2.754 1 98.81 18 ALA B C 1
ATOM 1557 O O . ALA B 1 18 ? -5.645 -3.986 -2.58 1 98.81 18 ALA B O 1
ATOM 1558 N N . PRO B 1 19 ? -4.07 -5.504 -3.078 1 98.94 19 PRO B N 1
ATOM 1559 C CA . PRO B 1 19 ? -5.113 -6.52 -3.236 1 98.94 19 PRO B CA 1
ATOM 1560 C C . PRO B 1 19 ? -5.895 -6.77 -1.95 1 98.94 19 PRO B C 1
ATOM 1562 O O . PRO B 1 19 ? -7.117 -6.93 -1.988 1 98.94 19 PRO B O 1
ATOM 1565 N N . VAL B 1 20 ? -5.23 -6.828 -0.786 1 98.81 20 VAL B N 1
ATOM 1566 C CA . VAL B 1 20 ? -5.91 -7.055 0.487 1 98.81 20 VAL B CA 1
ATOM 1567 C C . VAL B 1 20 ? -6.984 -5.988 0.695 1 98.81 20 VAL B C 1
ATOM 1569 O O . VAL B 1 20 ? -8.141 -6.312 0.98 1 98.81 20 VAL B O 1
ATOM 1572 N N . ASP B 1 21 ? -6.629 -4.746 0.519 1 98.56 21 ASP B N 1
ATOM 1573 C CA . ASP B 1 21 ? -7.508 -3.611 0.784 1 98.56 21 ASP B CA 1
ATOM 1574 C C . ASP B 1 21 ? -8.695 -3.6 -0.177 1 98.56 21 ASP B C 1
ATOM 1576 O O . ASP B 1 21 ? -9.852 -3.584 0.255 1 98.56 21 ASP B O 1
ATOM 1580 N N . VAL B 1 22 ? -8.398 -3.678 -1.466 1 98.81 22 VAL B N 1
ATOM 1581 C CA . VAL B 1 22 ? -9.422 -3.586 -2.5 1 98.81 22 VAL B CA 1
ATOM 1582 C C . VAL B 1 22 ? -10.406 -4.746 -2.357 1 98.81 22 VAL B C 1
ATOM 1584 O O . VAL B 1 22 ? -11.617 -4.547 -2.393 1 98.81 22 VAL B O 1
ATOM 1587 N N . LEU B 1 23 ? -9.922 -5.98 -2.211 1 98.88 23 LEU B N 1
ATOM 1588 C CA . LEU B 1 23 ? -10.789 -7.148 -2.137 1 98.88 23 LEU B CA 1
ATOM 1589 C C . LEU B 1 23 ? -11.641 -7.109 -0.873 1 98.88 23 LEU B C 1
ATOM 1591 O O . LEU B 1 23 ? -12.82 -7.461 -0.905 1 98.88 23 LEU B O 1
ATOM 1595 N N . LYS B 1 24 ? -11.062 -6.684 0.273 1 98.56 24 LYS B N 1
ATOM 1596 C CA . LYS B 1 24 ? -11.859 -6.547 1.491 1 98.56 24 LYS B CA 1
ATOM 1597 C C . LYS B 1 24 ? -12.969 -5.52 1.308 1 98.56 24 LYS B C 1
ATOM 1599 O O . LYS B 1 24 ? -14.102 -5.738 1.744 1 98.56 24 LYS B O 1
ATOM 1604 N N . ARG B 1 25 ? -12.656 -4.355 0.695 1 98.25 25 ARG B N 1
ATOM 1605 C CA . ARG B 1 25 ? -13.656 -3.328 0.434 1 98.25 25 ARG B CA 1
ATOM 1606 C C . ARG B 1 25 ? -14.789 -3.869 -0.436 1 98.25 25 ARG B C 1
ATOM 1608 O O . ARG B 1 25 ? -15.938 -3.449 -0.3 1 98.25 25 ARG B O 1
ATOM 1615 N N . CYS B 1 26 ? -14.438 -4.84 -1.317 1 98.75 26 CYS B N 1
ATOM 1616 C CA . CYS B 1 26 ? -15.438 -5.434 -2.197 1 98.75 26 CYS B CA 1
ATOM 1617 C C . CYS B 1 26 ? -16.266 -6.477 -1.454 1 98.75 26 CYS B C 1
ATOM 1619 O O . CYS B 1 26 ? -17.281 -6.961 -1.975 1 98.75 26 CYS B O 1
ATOM 1621 N N . GLY B 1 27 ? -15.836 -6.922 -0.245 1 98.25 27 GLY B N 1
ATOM 1622 C CA . GLY B 1 27 ? -16.609 -7.848 0.563 1 98.25 27 GLY B CA 1
ATOM 1623 C C . GLY B 1 27 ? -16 -9.234 0.638 1 98.25 27 GLY B C 1
ATOM 1624 O O . GLY B 1 27 ? -16.625 -10.172 1.132 1 98.25 27 GLY B O 1
ATOM 1625 N N . ALA B 1 28 ? -14.766 -9.383 0.184 1 98.75 28 ALA B N 1
ATOM 1626 C CA . ALA B 1 28 ? -14.094 -10.68 0.199 1 98.75 28 ALA B CA 1
ATOM 1627 C C . ALA B 1 28 ? -13.562 -11.008 1.59 1 98.75 28 ALA B C 1
ATOM 1629 O O . ALA B 1 28 ? -13.312 -10.109 2.393 1 98.75 28 ALA B O 1
ATOM 1630 N N . GLU B 1 29 ? -13.484 -12.266 1.914 1 98.56 29 GLU B N 1
ATOM 1631 C CA . GLU B 1 29 ? -12.656 -12.742 3.021 1 98.56 29 GLU B CA 1
ATOM 1632 C C . GLU B 1 29 ? -11.195 -12.867 2.607 1 98.56 29 GLU B C 1
ATOM 1634 O O . GLU B 1 29 ? -10.844 -13.727 1.798 1 98.56 29 GLU B O 1
ATOM 1639 N N . VAL B 1 30 ? -10.367 -12.016 3.098 1 98.81 30 VAL B N 1
ATOM 1640 C CA . VAL B 1 30 ? -8.953 -12 2.73 1 98.81 30 VAL B CA 1
ATOM 1641 C C . VAL B 1 30 ? -8.102 -12.32 3.955 1 98.81 30 VAL B C 1
ATOM 1643 O O . VAL B 1 30 ? -8.211 -11.656 4.988 1 98.81 30 VAL B O 1
ATOM 1646 N N . VAL B 1 31 ? -7.273 -13.312 3.84 1 98.75 31 VAL B N 1
ATOM 1647 C CA . VAL B 1 31 ? -6.438 -13.781 4.941 1 98.75 31 VAL B CA 1
ATOM 1648 C C . VAL B 1 31 ? -4.969 -13.75 4.523 1 98.75 31 VAL B C 1
ATOM 1650 O O . VAL B 1 31 ? -4.582 -14.398 3.547 1 98.75 31 VAL B O 1
ATOM 1653 N N . THR B 1 32 ? -4.172 -13 5.227 1 98.88 32 THR B N 1
ATOM 1654 C CA . THR B 1 32 ? -2.73 -13.023 4.996 1 98.88 32 THR B CA 1
ATOM 1655 C C . THR B 1 32 ? -2.084 -14.203 5.711 1 98.88 32 THR B C 1
ATOM 1657 O O . THR B 1 32 ? -2.459 -14.531 6.84 1 98.88 32 THR B O 1
ATOM 1660 N N . VAL B 1 33 ? -1.163 -14.828 5.062 1 98.94 33 VAL B N 1
ATOM 1661 C CA . VAL B 1 33 ? -0.606 -16.094 5.535 1 98.94 33 VAL B CA 1
ATOM 1662 C C . VAL B 1 33 ? 0.909 -15.969 5.676 1 98.94 33 VAL B C 1
ATOM 1664 O O . VAL B 1 33 ? 1.61 -15.711 4.695 1 98.94 33 VAL B O 1
ATOM 1667 N N . SER B 1 34 ? 1.429 -16.172 6.852 1 98.94 34 SER B N 1
ATOM 1668 C CA . SER B 1 34 ? 2.873 -16.188 7.059 1 98.94 34 SER B CA 1
ATOM 1669 C C . SER B 1 34 ? 3.473 -17.516 6.605 1 98.94 34 SER B C 1
ATOM 1671 O O . SER B 1 34 ? 2.986 -18.594 6.988 1 98.94 34 SER B O 1
ATOM 1673 N N . THR B 1 35 ? 4.5 -17.422 5.812 1 98.88 35 THR B N 1
ATOM 1674 C CA . THR B 1 35 ? 5.258 -18.609 5.434 1 98.88 35 THR B CA 1
ATOM 1675 C C . THR B 1 35 ? 6.539 -18.719 6.254 1 98.88 35 THR B C 1
ATOM 1677 O O . THR B 1 35 ? 7.457 -19.453 5.891 1 98.88 35 THR B O 1
ATOM 1680 N N . GLU B 1 36 ? 6.664 -17.922 7.301 1 98.56 36 GLU B N 1
ATOM 1681 C CA . GLU B 1 36 ? 7.836 -17.844 8.164 1 98.56 36 GLU B CA 1
ATOM 1682 C C . GLU B 1 36 ? 7.629 -18.641 9.453 1 98.56 36 GLU B C 1
ATOM 1684 O O . GLU B 1 36 ? 6.719 -19.453 9.539 1 98.56 36 GLU B O 1
ATOM 1689 N N . LYS B 1 37 ? 8.57 -18.531 10.453 1 97.62 37 LYS B N 1
ATOM 1690 C CA . LYS B 1 37 ? 8.539 -19.312 11.688 1 97.62 37 LYS B CA 1
ATOM 1691 C C . LYS B 1 37 ? 7.504 -18.766 12.664 1 97.62 37 LYS B C 1
ATOM 1693 O O . LYS B 1 37 ? 7.113 -19.453 13.609 1 97.62 37 LYS B O 1
ATOM 1698 N N . ASP B 1 38 ? 7.07 -17.516 12.422 1 97.62 38 ASP B N 1
ATOM 1699 C CA . ASP B 1 38 ? 6.016 -16.922 13.234 1 97.62 38 ASP B CA 1
ATOM 1700 C C . ASP B 1 38 ? 5.141 -15.992 12.398 1 97.62 38 ASP B C 1
ATOM 1702 O O . ASP B 1 38 ? 5.219 -16 11.164 1 97.62 38 ASP B O 1
ATOM 1706 N N . LEU B 1 39 ? 4.242 -15.234 13.07 1 98.5 39 LEU B N 1
ATOM 1707 C CA . LEU B 1 39 ? 3.25 -14.445 12.352 1 98.5 39 LEU B CA 1
ATOM 1708 C C . LEU B 1 39 ? 3.84 -13.109 11.906 1 98.5 39 LEU B C 1
ATOM 1710 O O . LEU B 1 39 ? 3.24 -12.398 11.094 1 98.5 39 LEU B O 1
ATOM 1714 N N . PHE B 1 40 ? 4.992 -12.703 12.406 1 98.5 40 PHE B N 1
ATOM 1715 C CA . PHE B 1 40 ? 5.594 -11.414 12.078 1 98.5 40 PHE B CA 1
ATOM 1716 C C . PHE B 1 40 ? 6.547 -11.547 10.891 1 98.5 40 PHE B C 1
ATOM 1718 O O . PHE B 1 40 ? 7.488 -12.344 10.93 1 98.5 40 PHE B O 1
ATOM 1725 N N . VAL B 1 41 ? 6.246 -10.859 9.82 1 98.81 41 VAL B N 1
ATOM 1726 C CA . VAL B 1 41 ? 6.992 -10.961 8.57 1 98.81 41 VAL B CA 1
ATOM 1727 C C . VAL B 1 41 ? 7.543 -9.586 8.188 1 98.81 41 VAL B C 1
ATOM 1729 O O . VAL B 1 41 ? 6.824 -8.586 8.25 1 98.81 41 VAL B O 1
ATOM 1732 N N . ALA B 1 42 ? 8.789 -9.5 7.777 1 98.5 42 ALA B N 1
ATOM 1733 C CA . ALA B 1 42 ? 9.438 -8.242 7.402 1 98.5 42 ALA B CA 1
ATOM 1734 C C . ALA B 1 42 ? 9.352 -8.008 5.898 1 98.5 42 ALA B C 1
ATOM 1736 O O . ALA B 1 42 ? 9.672 -8.898 5.105 1 98.5 42 ALA B O 1
ATOM 1737 N N . SER B 1 43 ? 8.922 -6.844 5.539 1 98.31 43 SER B N 1
ATOM 1738 C CA . SER B 1 43 ? 8.867 -6.484 4.125 1 98.31 43 SER B CA 1
ATOM 1739 C C . SER B 1 43 ? 10.258 -6.223 3.561 1 98.31 43 SER B C 1
ATOM 1741 O O . SER B 1 43 ? 11.25 -6.277 4.293 1 98.31 43 SER B O 1
ATOM 1743 N N . SER B 1 44 ? 10.336 -5.953 2.262 1 97.31 44 SER B N 1
ATOM 1744 C CA . SER B 1 44 ? 11.586 -5.625 1.587 1 97.31 44 SER B CA 1
ATOM 1745 C C . SER B 1 44 ? 12.219 -4.367 2.176 1 97.31 44 SER B C 1
ATOM 1747 O O . SER B 1 44 ? 13.438 -4.223 2.182 1 97.31 44 SER B O 1
ATOM 1749 N N . GLN B 1 45 ? 11.352 -3.432 2.756 1 94.06 45 GLN B N 1
ATOM 1750 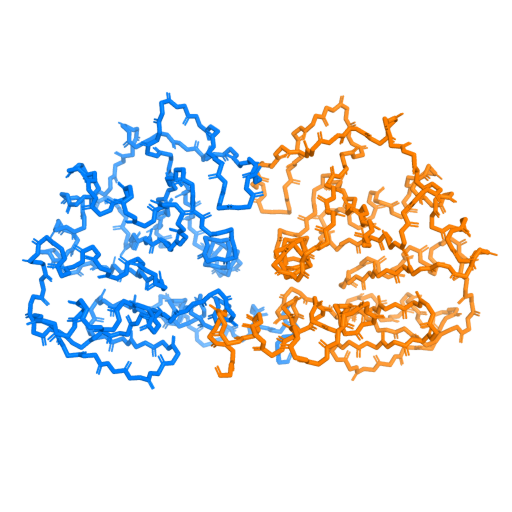C CA . GLN B 1 45 ? 11.82 -2.189 3.365 1 94.06 45 GLN B CA 1
ATOM 1751 C C . GLN B 1 45 ? 11.984 -2.344 4.875 1 94.06 45 GLN B C 1
ATOM 1753 O O . GLN B 1 45 ? 12.117 -1.353 5.594 1 94.06 45 GLN B O 1
ATOM 1758 N N . LYS B 1 46 ? 11.82 -3.564 5.352 1 95.44 46 LYS B N 1
ATOM 1759 C CA . LYS B 1 46 ? 12.055 -3.951 6.738 1 95.44 46 LYS B CA 1
ATOM 1760 C C . LYS B 1 46 ? 10.914 -3.48 7.641 1 95.44 46 LYS B C 1
ATOM 1762 O O . LYS B 1 46 ? 11.102 -3.312 8.852 1 95.44 46 LYS B O 1
ATOM 1767 N N . ASN B 1 47 ? 9.805 -3.197 7.051 1 96.38 47 ASN B N 1
ATOM 1768 C CA . ASN B 1 47 ? 8.594 -3.01 7.848 1 96.38 47 ASN B CA 1
ATOM 1769 C C . ASN B 1 47 ? 8.008 -4.344 8.297 1 96.38 47 ASN B C 1
ATOM 1771 O O . ASN B 1 47 ? 7.875 -5.273 7.5 1 96.38 47 ASN B O 1
ATOM 1775 N N . ILE B 1 48 ? 7.633 -4.414 9.555 1 98.06 48 ILE B N 1
ATOM 1776 C CA . ILE B 1 48 ? 7.145 -5.676 10.102 1 98.06 48 ILE B CA 1
ATOM 1777 C C . ILE B 1 48 ? 5.617 -5.68 10.102 1 98.06 48 ILE B C 1
ATOM 1779 O O . ILE B 1 48 ? 4.988 -4.742 10.594 1 98.06 48 ILE B O 1
ATOM 1783 N N . VAL B 1 49 ? 5.039 -6.723 9.578 1 98.62 49 VAL B N 1
ATOM 1784 C CA . VAL B 1 49 ? 3.596 -6.938 9.555 1 98.62 49 VAL B CA 1
ATOM 1785 C C . VAL B 1 49 ? 3.262 -8.273 10.219 1 98.62 49 VAL B C 1
ATOM 1787 O O . VAL B 1 49 ? 4.008 -9.242 10.078 1 98.62 49 VAL B O 1
ATOM 1790 N N . LYS B 1 50 ? 2.186 -8.266 11.008 1 98.62 50 LYS B N 1
ATOM 1791 C CA . LYS B 1 50 ? 1.681 -9.523 11.555 1 98.62 50 LYS B CA 1
ATOM 1792 C C . LYS B 1 50 ? 0.679 -10.172 10.609 1 98.62 50 LYS B C 1
ATOM 1794 O O . LYS B 1 50 ? -0.404 -9.633 10.367 1 98.62 50 LYS B O 1
ATOM 1799 N N . ALA B 1 51 ? 1.022 -11.344 10.078 1 98.81 51 ALA B N 1
ATOM 1800 C CA . ALA B 1 51 ? 0.084 -12.094 9.25 1 98.81 51 ALA B CA 1
ATOM 1801 C C . ALA B 1 51 ? -1.101 -12.586 10.07 1 98.81 51 ALA B C 1
ATOM 1803 O O . ALA B 1 51 ? -1.006 -12.711 11.297 1 98.81 51 ALA B O 1
ATOM 1804 N N . ASP B 1 52 ? -2.193 -12.875 9.453 1 98.5 52 ASP B N 1
ATOM 1805 C CA . ASP B 1 52 ? -3.391 -13.352 10.141 1 98.5 52 ASP B CA 1
ATOM 1806 C C . ASP B 1 52 ? -3.191 -14.773 10.672 1 98.5 52 ASP B C 1
ATOM 1808 O O . ASP B 1 52 ? -3.652 -15.102 11.766 1 98.5 52 ASP B O 1
ATOM 1812 N N . VAL B 1 53 ? -2.566 -15.617 9.883 1 98.75 53 VAL B N 1
ATOM 1813 C CA . VAL B 1 53 ? -2.438 -17.031 10.234 1 98.75 53 VAL B CA 1
ATOM 1814 C C . VAL B 1 53 ? -1.112 -17.578 9.703 1 98.75 53 VAL B C 1
ATOM 1816 O O . VAL B 1 53 ? -0.445 -16.922 8.898 1 98.75 53 VAL B O 1
ATOM 1819 N N . MET B 1 54 ? -0.736 -18.703 10.172 1 98.81 54 MET B N 1
ATOM 1820 C CA . MET B 1 54 ? 0.411 -19.453 9.656 1 98.81 54 MET B CA 1
ATOM 1821 C C . MET B 1 54 ? 0.011 -20.312 8.461 1 98.81 54 MET B C 1
ATOM 1823 O O . MET B 1 54 ? -1.133 -20.75 8.367 1 98.81 54 MET B O 1
ATOM 1827 N N . LEU B 1 55 ? 0.957 -20.578 7.613 1 98.81 55 LEU B N 1
ATOM 1828 C CA . LEU B 1 55 ? 0.748 -21.438 6.453 1 98.81 55 LEU B CA 1
ATOM 1829 C C . LEU B 1 55 ? 0.196 -22.797 6.875 1 98.81 55 LEU B C 1
ATOM 1831 O O . LEU B 1 55 ? -0.68 -23.344 6.207 1 98.81 55 LEU B O 1
ATOM 1835 N N . SER B 1 56 ? 0.647 -23.281 8.008 1 98.12 56 SER B N 1
ATOM 1836 C CA . SER B 1 56 ? 0.256 -24.594 8.492 1 98.12 56 SER B CA 1
ATOM 1837 C C . SER B 1 56 ? -1.206 -24.625 8.93 1 98.12 56 SER B C 1
ATOM 1839 O O . SER B 1 56 ? -1.792 -25.688 9.109 1 98.12 56 SER B O 1
ATOM 1841 N N . ASP B 1 57 ? -1.823 -23.5 9.023 1 98.31 57 ASP B N 1
ATOM 1842 C CA . ASP B 1 57 ? -3.135 -23.422 9.656 1 98.31 57 ASP B CA 1
ATOM 1843 C C . ASP B 1 57 ? -4.234 -23.188 8.625 1 98.31 57 ASP B C 1
ATOM 1845 O O . ASP B 1 57 ? -5.41 -23.094 8.977 1 98.31 57 ASP B O 1
ATOM 1849 N N . ILE B 1 58 ? -3.881 -23.062 7.367 1 98.38 58 ILE B N 1
ATOM 1850 C CA . ILE B 1 58 ? -4.918 -22.703 6.406 1 98.38 58 ILE B CA 1
ATOM 1851 C C . ILE B 1 58 ? -5.477 -23.969 5.754 1 98.38 58 ILE B C 1
ATOM 1853 O O . ILE B 1 58 ? -4.781 -24.984 5.66 1 98.38 58 ILE B O 1
ATOM 1857 N N . ASP B 1 59 ? -6.781 -23.859 5.359 1 98.56 59 ASP B N 1
ATOM 1858 C CA . ASP B 1 59 ? -7.418 -24.828 4.465 1 98.56 59 ASP B CA 1
ATOM 1859 C C . ASP B 1 59 ? -7.57 -24.25 3.061 1 98.56 59 ASP B C 1
ATOM 1861 O O . ASP B 1 59 ? -8.664 -23.828 2.668 1 98.56 59 ASP B O 1
ATOM 1865 N N . TYR B 1 60 ? -6.477 -24.359 2.271 1 98.38 60 TYR B N 1
ATOM 1866 C CA . TYR B 1 60 ? -6.375 -23.656 1.005 1 98.38 60 TYR B CA 1
ATOM 1867 C C . TYR B 1 60 ? -7.379 -24.188 -0.006 1 98.38 60 TYR B C 1
ATOM 1869 O O . TYR B 1 60 ? -7.742 -23.5 -0.961 1 98.38 60 TYR B O 1
ATOM 1877 N N . LYS B 1 61 ? -7.875 -25.359 0.147 1 98.44 61 LYS B N 1
ATOM 1878 C CA . LYS B 1 61 ? -8.812 -25.938 -0.808 1 98.44 61 LYS B CA 1
ATOM 1879 C C . LYS B 1 61 ? -10.148 -25.203 -0.795 1 98.44 61 LYS B C 1
ATOM 1881 O O . LYS B 1 61 ? -10.922 -25.297 -1.747 1 98.44 61 LYS B O 1
ATOM 1886 N N . THR B 1 62 ? -10.438 -24.469 0.268 1 98.06 62 THR B N 1
ATOM 1887 C CA . THR B 1 62 ? -11.703 -23.766 0.41 1 98.06 62 THR B CA 1
ATOM 1888 C C . THR B 1 62 ? -11.625 -22.375 -0.217 1 98.06 62 THR B C 1
ATOM 1890 O O . THR B 1 62 ? -12.641 -21.688 -0.353 1 98.06 62 THR B O 1
ATOM 1893 N N . ALA B 1 63 ? -10.461 -21.922 -0.628 1 98.81 63 ALA B N 1
ATOM 1894 C CA . ALA B 1 63 ? -10.289 -20.562 -1.148 1 98.81 63 ALA B CA 1
ATOM 1895 C C . ALA B 1 63 ? -10.531 -20.531 -2.654 1 98.81 63 ALA B C 1
ATOM 1897 O O . ALA B 1 63 ? -10.445 -21.547 -3.334 1 98.81 63 ALA B O 1
ATOM 1898 N N . ASP B 1 64 ? -10.828 -19.328 -3.121 1 98.88 64 ASP B N 1
ATOM 1899 C CA . ASP B 1 64 ? -11.094 -19.078 -4.535 1 98.88 64 ASP B CA 1
ATOM 1900 C C . ASP B 1 64 ? -9.859 -18.516 -5.238 1 98.88 64 ASP B C 1
ATOM 1902 O O . ASP B 1 64 ? -9.719 -18.641 -6.457 1 98.88 64 ASP B O 1
ATOM 1906 N N . LEU B 1 65 ? -8.977 -17.922 -4.504 1 98.94 65 LEU B N 1
ATOM 1907 C CA . LEU B 1 65 ? -7.848 -17.156 -5.027 1 98.94 65 LEU B CA 1
ATOM 1908 C C . LEU B 1 65 ? -6.66 -17.219 -4.07 1 98.94 65 LEU B C 1
ATOM 1910 O O . LEU B 1 65 ? -6.832 -17.109 -2.855 1 98.94 65 LEU B O 1
ATOM 1914 N N . VAL B 1 66 ? -5.5 -17.438 -4.578 1 98.94 66 VAL B N 1
ATOM 1915 C CA . VAL B 1 66 ? -4.27 -17.172 -3.84 1 98.94 66 VAL B CA 1
ATOM 1916 C C . VAL B 1 66 ? -3.484 -16.062 -4.523 1 98.94 66 VAL B C 1
ATOM 1918 O O . VAL B 1 66 ? -3.508 -15.938 -5.75 1 98.94 66 VAL B O 1
ATOM 1921 N N . VAL B 1 67 ? -2.852 -15.211 -3.77 1 99 67 VAL B N 1
ATOM 1922 C CA . VAL B 1 67 ? -2.059 -14.086 -4.27 1 99 67 VAL B CA 1
ATOM 1923 C C . VAL B 1 67 ? -0.6 -14.266 -3.857 1 99 67 VAL B C 1
ATOM 1925 O O . VAL B 1 67 ? -0.302 -14.484 -2.682 1 99 67 VAL B O 1
ATOM 1928 N N . ILE B 1 68 ? 0.293 -14.164 -4.824 1 98.94 68 ILE B N 1
ATOM 1929 C CA . ILE B 1 68 ? 1.739 -14.25 -4.652 1 98.94 68 ILE B CA 1
ATOM 1930 C C . ILE B 1 68 ? 2.371 -12.883 -4.918 1 98.94 68 ILE B C 1
ATOM 1932 O O . ILE B 1 68 ? 2.67 -12.539 -6.062 1 98.94 68 ILE B O 1
ATOM 1936 N N . PRO B 1 69 ? 2.656 -12.141 -3.887 1 98.88 69 PRO B N 1
ATOM 1937 C CA . PRO B 1 69 ? 3.289 -10.836 -4.074 1 98.88 69 PRO B CA 1
ATOM 1938 C C . PRO B 1 69 ? 4.77 -10.945 -4.43 1 98.88 69 PRO B C 1
ATOM 1940 O O . PRO B 1 69 ? 5.359 -12.023 -4.316 1 98.88 69 PRO B O 1
ATOM 1943 N N . GLY B 1 70 ? 5.316 -9.836 -4.914 1 98.81 70 GLY B N 1
ATOM 1944 C CA . GLY B 1 70 ? 6.746 -9.758 -5.176 1 98.81 70 GLY B CA 1
ATOM 1945 C C . GLY B 1 70 ? 7.547 -9.281 -3.98 1 98.81 70 GLY B C 1
ATOM 1946 O O . GLY B 1 70 ? 7.25 -9.648 -2.84 1 98.81 70 GLY B O 1
ATOM 1947 N N . GLY B 1 71 ? 8.547 -8.523 -4.262 1 98.62 71 GLY B N 1
ATOM 1948 C CA . GLY B 1 71 ? 9.508 -8.094 -3.26 1 98.62 71 GLY B CA 1
ATOM 1949 C C . GLY B 1 71 ? 10.734 -8.984 -3.184 1 98.62 71 GLY B C 1
ATOM 1950 O O . GLY B 1 71 ? 10.641 -10.195 -3.402 1 98.62 71 GLY B O 1
ATOM 1951 N N . TYR B 1 72 ? 11.844 -8.383 -2.9 1 98.25 72 TYR B N 1
ATOM 1952 C CA . TYR B 1 72 ? 13.07 -9.148 -2.732 1 98.25 72 TYR B CA 1
ATOM 1953 C C . TYR B 1 72 ? 13.539 -9.117 -1.283 1 98.25 72 TYR B C 1
ATOM 1955 O O . TYR B 1 72 ? 13.633 -8.055 -0.674 1 98.25 72 TYR B O 1
ATOM 1963 N N . PRO B 1 73 ? 13.844 -10.391 -0.79 1 98.56 73 PRO B N 1
ATOM 1964 C CA . PRO B 1 73 ? 13.867 -11.695 -1.456 1 98.56 73 PRO B CA 1
ATOM 1965 C C . PRO B 1 73 ? 12.539 -12.438 -1.335 1 98.56 73 PRO B C 1
ATOM 1967 O O . PRO B 1 73 ? 12.516 -13.672 -1.419 1 98.56 73 PRO B O 1
ATOM 1970 N N . GLY B 1 74 ? 11.445 -11.688 -1.059 1 98.81 74 GLY B N 1
ATOM 1971 C CA . GLY B 1 74 ? 10.141 -12.273 -0.783 1 98.81 74 GLY B CA 1
ATOM 1972 C C . GLY B 1 74 ? 9.672 -13.219 -1.87 1 98.81 74 GLY B C 1
ATOM 1973 O O . GLY B 1 74 ? 9.258 -14.344 -1.584 1 98.81 74 GLY B O 1
ATOM 1974 N N . TYR B 1 75 ? 9.742 -12.758 -3.141 1 98.88 75 TYR B N 1
ATOM 1975 C CA . TYR B 1 75 ? 9.211 -13.594 -4.207 1 98.88 75 TYR B CA 1
ATOM 1976 C C . TYR B 1 75 ? 10.078 -14.828 -4.418 1 98.88 75 TYR B C 1
ATOM 1978 O O . TYR B 1 75 ? 9.57 -15.898 -4.785 1 98.88 75 TYR B O 1
ATOM 1986 N N . ILE B 1 76 ? 11.414 -14.773 -4.125 1 98.88 76 ILE B N 1
ATOM 1987 C CA . ILE B 1 76 ? 12.305 -15.922 -4.188 1 98.88 76 ILE B CA 1
ATOM 1988 C C . ILE B 1 76 ? 11.938 -16.922 -3.092 1 98.88 76 ILE B C 1
ATOM 1990 O O . ILE B 1 76 ? 11.836 -18.125 -3.346 1 98.88 76 ILE B O 1
ATOM 1994 N N . ASN B 1 77 ? 11.727 -16.359 -1.893 1 98.94 77 ASN B N 1
ATOM 1995 C CA . ASN B 1 77 ? 11.336 -17.203 -0.764 1 98.94 77 ASN B CA 1
ATOM 1996 C C . ASN B 1 77 ? 10.031 -17.953 -1.041 1 98.94 77 ASN B C 1
ATOM 1998 O O . ASN B 1 77 ? 9.891 -19.109 -0.683 1 98.94 77 ASN B O 1
ATOM 2002 N N . LEU B 1 78 ? 9.094 -17.328 -1.7 1 98.94 78 LEU B N 1
ATOM 2003 C CA . LEU B 1 78 ? 7.805 -17.938 -1.981 1 98.94 78 LEU B CA 1
ATOM 2004 C C . LEU B 1 78 ? 7.934 -19 -3.068 1 98.94 78 LEU B C 1
ATOM 2006 O O . LEU B 1 78 ? 7.391 -20.109 -2.939 1 98.94 78 LEU B O 1
ATOM 2010 N N . ARG B 1 79 ? 8.688 -18.703 -4.156 1 98.88 79 ARG B N 1
ATOM 2011 C CA . ARG B 1 79 ? 8.75 -19.641 -5.27 1 98.88 79 ARG B CA 1
ATOM 2012 C C . ARG B 1 79 ? 9.578 -20.875 -4.91 1 98.88 79 ARG B C 1
ATOM 2014 O O . ARG B 1 79 ? 9.484 -21.906 -5.57 1 98.88 79 ARG B O 1
ATOM 2021 N N . GLU B 1 80 ? 10.391 -20.75 -3.809 1 98.88 80 GLU B N 1
ATOM 2022 C CA . GLU B 1 80 ? 11.227 -21.859 -3.367 1 98.88 80 GLU B CA 1
ATOM 2023 C C . GLU B 1 80 ? 10.562 -22.625 -2.229 1 98.88 80 GLU B C 1
ATOM 2025 O O . GLU B 1 80 ? 11.07 -23.672 -1.796 1 98.88 80 GLU B O 1
ATOM 2030 N N . ASN B 1 81 ? 9.492 -22.141 -1.687 1 98.88 81 ASN B N 1
ATOM 2031 C CA . ASN B 1 81 ? 8.734 -22.828 -0.648 1 98.88 81 ASN B CA 1
ATOM 2032 C C . ASN B 1 81 ? 7.863 -23.938 -1.23 1 98.88 81 ASN B C 1
ATOM 2034 O O . ASN B 1 81 ? 6.852 -23.672 -1.88 1 98.88 81 ASN B O 1
ATOM 2038 N N . LYS B 1 82 ? 8.219 -25.172 -0.954 1 98.69 82 LYS B N 1
ATOM 2039 C CA . LYS B 1 82 ? 7.574 -26.328 -1.584 1 98.69 82 LYS B CA 1
ATOM 2040 C C . LYS B 1 82 ? 6.082 -26.359 -1.255 1 98.69 82 LYS B C 1
ATOM 2042 O O . LYS B 1 82 ? 5.273 -26.797 -2.08 1 98.69 82 LYS B O 1
ATOM 2047 N N . GLU B 1 83 ? 5.754 -25.984 -0.041 1 98.81 83 GLU B N 1
ATOM 2048 C CA . GLU B 1 83 ? 4.344 -25.984 0.342 1 98.81 83 GLU B CA 1
ATOM 2049 C C . GLU B 1 83 ? 3.557 -24.953 -0.451 1 98.81 83 GLU B C 1
ATOM 2051 O O . GLU B 1 83 ? 2.463 -25.234 -0.942 1 98.81 83 GLU B O 1
ATOM 2056 N N . VAL B 1 84 ? 4.066 -23.75 -0.625 1 98.94 84 VAL B N 1
ATOM 2057 C CA . VAL B 1 84 ? 3.414 -22.688 -1.394 1 98.94 84 VAL B CA 1
ATOM 2058 C C . VAL B 1 84 ? 3.277 -23.125 -2.852 1 98.94 84 VAL B C 1
ATOM 2060 O O . VAL B 1 84 ? 2.215 -22.969 -3.457 1 98.94 84 VAL B O 1
ATOM 2063 N N . VAL B 1 85 ? 4.355 -23.703 -3.398 1 98.94 85 VAL B N 1
ATOM 2064 C CA . VAL B 1 85 ? 4.352 -24.156 -4.785 1 98.94 85 VAL B CA 1
ATOM 2065 C C . VAL B 1 85 ? 3.285 -25.234 -4.973 1 98.94 85 VAL B C 1
ATOM 2067 O O . VAL B 1 85 ? 2.568 -25.234 -5.977 1 98.94 85 VAL B O 1
ATOM 2070 N N . GLY B 1 86 ? 3.211 -26.141 -3.969 1 98.88 86 GLY B N 1
ATOM 2071 C CA . GLY B 1 86 ? 2.178 -27.172 -4.023 1 98.88 86 GLY B CA 1
ATOM 2072 C C . GLY B 1 86 ? 0.773 -26.594 -4.039 1 98.88 86 GLY B C 1
ATOM 2073 O O . GLY B 1 86 ? -0.097 -27.094 -4.754 1 98.88 86 GLY B O 1
ATOM 2074 N N . ILE B 1 87 ? 0.517 -25.578 -3.297 1 98.94 87 ILE B N 1
ATOM 2075 C CA . ILE B 1 87 ? -0.784 -24.906 -3.24 1 98.94 87 ILE B CA 1
ATOM 2076 C C . ILE B 1 87 ? -1.089 -24.25 -4.586 1 98.94 87 ILE B C 1
ATOM 2078 O O . ILE B 1 87 ? -2.193 -24.391 -5.113 1 98.94 87 ILE B O 1
ATOM 2082 N N . VAL B 1 88 ? -0.136 -23.547 -5.172 1 98.94 88 VAL B N 1
ATOM 2083 C CA . VAL B 1 88 ? -0.312 -22.906 -6.469 1 98.94 88 VAL B CA 1
ATOM 2084 C C . VAL B 1 88 ? -0.654 -23.953 -7.523 1 98.94 88 VAL B C 1
ATOM 2086 O O . VAL B 1 88 ? -1.578 -23.766 -8.32 1 98.94 88 VAL B O 1
ATOM 2089 N N . LYS B 1 89 ? 0.093 -25.062 -7.508 1 98.88 89 LYS B N 1
ATOM 2090 C CA . LYS B 1 89 ? -0.177 -26.156 -8.445 1 98.88 89 LYS B CA 1
ATOM 2091 C C . LYS B 1 89 ? -1.602 -26.672 -8.289 1 98.88 89 LYS B C 1
ATOM 2093 O O . LYS B 1 89 ? -2.289 -26.938 -9.273 1 98.88 89 LYS B O 1
ATOM 2098 N N . TYR B 1 90 ? -1.992 -26.875 -7.027 1 98.88 90 TYR B N 1
ATOM 2099 C CA . TYR B 1 90 ? -3.355 -27.312 -6.77 1 98.88 90 TYR B CA 1
ATOM 2100 C C . TYR B 1 90 ? -4.371 -26.375 -7.402 1 98.88 90 TYR B C 1
ATOM 2102 O O . TYR B 1 90 ? -5.34 -26.812 -8.023 1 98.88 90 TYR B O 1
ATOM 2110 N N . PHE B 1 91 ? -4.223 -25.062 -7.238 1 98.94 91 PHE B N 1
ATOM 2111 C CA . PHE B 1 91 ? -5.145 -24.078 -7.777 1 98.94 91 PHE B CA 1
ATOM 2112 C C . PHE B 1 91 ? -5.184 -24.141 -9.297 1 98.94 91 PHE B C 1
ATOM 2114 O O . PHE B 1 91 ? -6.262 -24.125 -9.898 1 98.94 91 PHE B O 1
ATOM 2121 N N . LEU B 1 92 ? -4.012 -24.25 -9.922 1 98.69 92 LEU B N 1
ATOM 2122 C CA . LEU B 1 92 ? -3.934 -24.375 -11.367 1 98.69 92 LEU B CA 1
ATOM 2123 C C . LEU B 1 92 ? -4.656 -25.625 -11.852 1 98.69 92 LEU B C 1
ATOM 2125 O O . LEU B 1 92 ? -5.422 -25.578 -12.812 1 98.69 92 LEU B O 1
ATOM 2129 N N . ASP B 1 93 ? -4.488 -26.703 -11.125 1 98.44 93 ASP B N 1
ATOM 2130 C CA . ASP B 1 93 ? -5.031 -27.984 -11.516 1 98.44 93 ASP B CA 1
ATOM 2131 C C . ASP B 1 93 ? -6.539 -28.047 -11.281 1 98.44 93 ASP B C 1
ATOM 2133 O O . ASP B 1 93 ? -7.234 -28.875 -11.867 1 98.44 93 ASP B O 1
ATOM 2137 N N . ASN B 1 94 ? -7.047 -27.219 -10.438 1 98.5 94 ASN B N 1
ATOM 2138 C CA . ASN B 1 94 ? -8.461 -27.266 -10.078 1 98.5 94 ASN B CA 1
ATOM 2139 C C . ASN B 1 94 ? -9.219 -26.047 -10.594 1 98.5 94 ASN B C 1
ATOM 2141 O O . ASN B 1 94 ? -10.281 -25.703 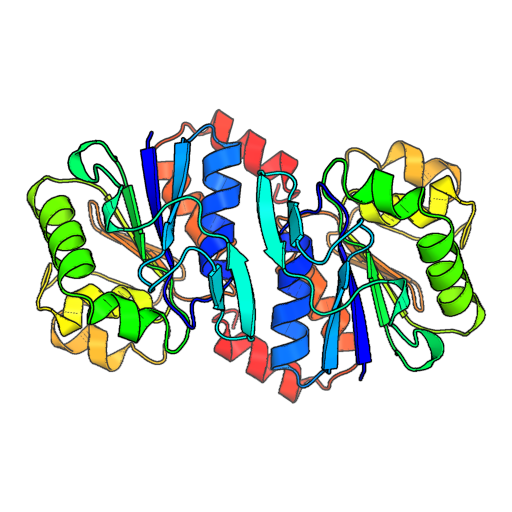-10.07 1 98.5 94 ASN B O 1
ATOM 2145 N N . ASP B 1 95 ? -8.648 -25.328 -11.555 1 97.81 95 ASP B N 1
ATOM 2146 C CA . ASP B 1 95 ? -9.266 -24.203 -12.258 1 97.81 95 ASP B CA 1
ATOM 2147 C C . ASP B 1 95 ? -9.641 -23.078 -11.289 1 97.81 95 ASP B C 1
ATOM 2149 O O . ASP B 1 95 ? -10.75 -22.547 -11.352 1 97.81 95 ASP B O 1
ATOM 2153 N N . LYS B 1 96 ? -8.797 -22.828 -10.328 1 98.62 96 LYS B N 1
ATOM 2154 C CA . LYS B 1 96 ? -8.93 -21.734 -9.375 1 98.62 96 LYS B CA 1
ATOM 2155 C C . LYS B 1 96 ? -7.938 -20.609 -9.688 1 98.62 96 LYS B C 1
ATOM 2157 O O . LYS B 1 96 ? -6.984 -20.812 -10.438 1 98.62 96 LYS B O 1
ATOM 2162 N N . TYR B 1 97 ? -8.172 -19.438 -9.148 1 98.88 97 TYR B N 1
ATOM 2163 C CA . TYR B 1 97 ? -7.406 -18.266 -9.547 1 98.88 97 TYR B CA 1
ATOM 2164 C C . TYR B 1 97 ? -6.086 -18.188 -8.789 1 98.88 97 TYR B C 1
ATOM 2166 O O . TYR B 1 97 ? -6.031 -18.469 -7.594 1 98.88 97 TYR B O 1
ATOM 2174 N N . VAL B 1 98 ? -5.07 -17.844 -9.508 1 98.94 98 VAL B N 1
ATOM 2175 C CA . VAL B 1 98 ? -3.768 -17.469 -8.969 1 98.94 98 VAL B CA 1
ATOM 2176 C C . VAL B 1 98 ? -3.379 -16.078 -9.461 1 98.94 98 VAL B C 1
ATOM 2178 O O . VAL B 1 98 ? -3.326 -15.844 -10.672 1 98.94 98 VAL B O 1
ATOM 2181 N N . ALA B 1 99 ? -3.148 -15.18 -8.594 1 99 99 ALA B N 1
ATOM 2182 C CA . ALA B 1 99 ? -2.684 -13.836 -8.93 1 99 99 ALA B CA 1
ATOM 2183 C C . ALA B 1 99 ? -1.264 -13.602 -8.422 1 99 99 ALA B C 1
ATOM 2185 O O . ALA B 1 99 ? -0.906 -14.055 -7.328 1 99 99 ALA B O 1
ATOM 2186 N N . SER B 1 100 ? -0.445 -13 -9.188 1 98.94 100 SER B N 1
ATOM 2187 C CA . SER B 1 100 ? 0.953 -12.766 -8.836 1 98.94 100 SER B CA 1
ATOM 2188 C C . SER B 1 100 ? 1.476 -11.484 -9.484 1 98.94 100 SER B C 1
ATOM 2190 O O . SER B 1 100 ? 1.057 -11.125 -10.586 1 98.94 100 SER B O 1
ATOM 2192 N N . ILE B 1 101 ? 2.414 -10.82 -8.844 1 98.94 101 ILE B N 1
ATOM 2193 C CA . ILE B 1 101 ? 2.83 -9.5 -9.312 1 98.94 101 ILE B CA 1
ATOM 2194 C C . ILE B 1 101 ? 4.332 -9.336 -9.102 1 98.94 101 ILE B C 1
ATOM 2196 O O . ILE B 1 101 ? 4.91 -9.922 -8.188 1 98.94 101 ILE B O 1
ATOM 2200 N N . CYS B 1 102 ? 5.039 -8.422 -10.008 1 98.88 102 CYS B N 1
ATOM 2201 C CA . CYS B 1 102 ? 6.453 -8.07 -9.914 1 98.88 102 CYS B CA 1
ATOM 2202 C C . CYS B 1 102 ? 7.336 -9.297 -10.125 1 98.88 102 CYS B C 1
ATOM 2204 O O . CYS B 1 102 ? 7.266 -9.938 -11.172 1 98.88 102 CYS B O 1
ATOM 2206 N N . GLY B 1 103 ? 8.125 -9.664 -9.195 1 98.88 103 GLY B N 1
ATOM 2207 C CA . GLY B 1 103 ? 8.922 -10.883 -9.297 1 98.88 103 GLY B CA 1
ATOM 2208 C C . GLY B 1 103 ? 8.141 -12.141 -8.969 1 98.88 103 GLY B C 1
ATOM 2209 O O . GLY B 1 103 ? 8.586 -13.25 -9.273 1 98.88 103 GLY B O 1
ATOM 2210 N N . GLY B 1 104 ? 6.918 -11.961 -8.461 1 98.94 104 GLY B N 1
ATOM 2211 C CA . GLY B 1 104 ? 6.074 -13.07 -8.023 1 98.94 104 GLY B CA 1
ATOM 2212 C C . GLY B 1 104 ? 5.809 -14.078 -9.125 1 98.94 104 GLY B C 1
ATOM 2213 O O . GLY B 1 104 ? 5.926 -15.289 -8.906 1 98.94 104 GLY B O 1
ATOM 2214 N N . PRO B 1 105 ? 5.535 -13.664 -10.328 1 98.94 105 PRO B N 1
ATOM 2215 C CA . PRO B 1 105 ? 5.184 -14.57 -11.43 1 98.94 105 PRO B CA 1
ATOM 2216 C C . PRO B 1 105 ? 6.285 -15.578 -11.742 1 98.94 105 PRO B C 1
ATOM 2218 O O . PRO B 1 105 ? 6.035 -16.578 -12.406 1 98.94 105 PRO B O 1
ATOM 2221 N N . THR B 1 106 ? 7.516 -15.375 -11.258 1 98.88 106 THR B N 1
ATOM 2222 C CA . THR B 1 106 ? 8.586 -16.328 -11.523 1 98.88 106 THR B CA 1
ATOM 2223 C C . THR B 1 106 ? 8.32 -17.656 -10.828 1 98.88 106 THR B C 1
ATOM 2225 O O . THR B 1 106 ? 8.969 -18.656 -11.125 1 98.88 106 THR B O 1
ATOM 2228 N N . ILE B 1 107 ? 7.309 -17.688 -9.898 1 98.94 107 ILE B N 1
ATOM 2229 C CA . ILE B 1 107 ? 6.926 -18.953 -9.273 1 98.94 107 ILE B CA 1
ATOM 2230 C C . ILE B 1 107 ? 6.504 -19.953 -10.352 1 98.94 107 ILE B C 1
ATOM 2232 O O . ILE B 1 107 ? 6.73 -21.156 -10.211 1 98.94 107 ILE B O 1
ATOM 2236 N N . PHE B 1 108 ? 5.957 -19.469 -11.469 1 98.88 108 PHE B N 1
ATOM 2237 C CA . PHE B 1 108 ? 5.531 -20.328 -12.57 1 98.88 108 PHE B CA 1
ATOM 2238 C C . PHE B 1 108 ? 6.734 -20.859 -13.336 1 98.88 108 PHE B C 1
ATOM 2240 O O . PHE B 1 108 ? 6.902 -22.062 -13.484 1 98.88 108 PHE B O 1
ATOM 2247 N N . SER B 1 109 ? 7.641 -19.969 -13.789 1 98.5 109 SER B N 1
ATOM 2248 C CA . SER B 1 109 ? 8.766 -20.375 -14.625 1 98.5 109 SER B CA 1
ATOM 2249 C C . SER B 1 109 ? 9.781 -21.203 -13.828 1 98.5 109 SER B C 1
ATOM 2251 O O . SER B 1 109 ? 10.273 -22.219 -14.312 1 98.5 109 SER B O 1
ATOM 2253 N N . TYR B 1 110 ? 10.031 -20.781 -12.594 1 98.62 110 TYR B N 1
ATOM 2254 C CA . TYR B 1 110 ? 11.016 -21.453 -11.75 1 98.62 110 TYR B CA 1
ATOM 2255 C C . TYR B 1 110 ? 10.586 -22.891 -11.445 1 98.62 110 TYR B C 1
ATOM 2257 O O . TYR B 1 110 ? 11.422 -23.781 -11.32 1 98.62 110 TYR B O 1
ATOM 2265 N N . ASN B 1 111 ? 9.289 -23.172 -11.359 1 98.75 111 ASN B N 1
ATOM 2266 C CA . ASN B 1 111 ? 8.781 -24.484 -10.945 1 98.75 111 ASN B CA 1
ATOM 2267 C C . ASN B 1 111 ? 8.117 -25.219 -12.102 1 98.75 111 ASN B C 1
ATOM 2269 O O . ASN B 1 111 ? 7.465 -26.25 -11.898 1 98.75 111 ASN B O 1
ATOM 2273 N N . ASN B 1 112 ? 8.234 -24.688 -13.32 1 98.38 112 ASN B N 1
ATOM 2274 C CA . ASN B 1 112 ? 7.672 -25.281 -14.523 1 98.38 112 ASN B CA 1
ATOM 2275 C C . ASN B 1 112 ? 6.164 -25.5 -14.391 1 98.38 112 ASN B C 1
ATOM 2277 O O . ASN B 1 112 ? 5.668 -26.609 -14.617 1 98.38 112 ASN B O 1
ATOM 2281 N N . LEU B 1 113 ? 5.52 -24.469 -13.922 1 98.75 113 LEU B N 1
ATOM 2282 C CA . LEU B 1 113 ? 4.066 -24.469 -13.805 1 98.75 113 LEU B CA 1
ATOM 2283 C C . LEU B 1 113 ? 3.432 -23.625 -14.906 1 98.75 113 LEU B C 1
ATOM 2285 O O . LEU B 1 113 ? 3.906 -22.531 -15.219 1 98.75 113 LEU B O 1
ATOM 2289 N N . ALA B 1 114 ? 2.365 -24.172 -15.617 1 98.44 114 ALA B N 1
ATOM 2290 C CA . ALA B 1 114 ? 1.559 -23.438 -16.594 1 98.44 114 ALA B CA 1
ATOM 2291 C C . ALA B 1 114 ? 2.416 -22.953 -17.766 1 98.44 114 ALA B C 1
ATOM 2293 O O . ALA B 1 114 ? 2.312 -21.797 -18.172 1 98.44 114 ALA B O 1
ATOM 2294 N N . ASN B 1 115 ? 3.363 -23.781 -18.172 1 98.38 115 ASN B N 1
ATOM 2295 C CA . ASN B 1 115 ? 4.254 -23.438 -19.266 1 98.38 115 ASN B CA 1
ATOM 2296 C C . ASN B 1 115 ? 3.471 -23.047 -20.516 1 98.38 115 ASN B C 1
ATOM 2298 O O . ASN B 1 115 ? 2.453 -23.656 -20.844 1 98.38 115 ASN B O 1
ATOM 2302 N N . GLY B 1 116 ? 3.941 -21.969 -21.156 1 98.56 116 GLY B N 1
ATOM 2303 C CA . GLY B 1 116 ? 3.326 -21.531 -22.406 1 98.56 116 GLY B CA 1
ATOM 2304 C C . GLY B 1 116 ? 2.279 -20.453 -22.203 1 98.56 116 GLY B C 1
ATOM 2305 O O . GLY B 1 116 ? 1.846 -19.797 -23.156 1 98.56 116 GLY B O 1
ATOM 2306 N N . THR B 1 117 ? 1.874 -20.203 -21.016 1 98.62 117 THR B N 1
ATOM 2307 C CA . THR B 1 117 ? 0.875 -19.188 -20.688 1 98.62 117 THR B CA 1
ATOM 2308 C C . THR B 1 117 ? 1.441 -17.781 -20.891 1 98.62 117 THR B C 1
ATOM 2310 O O . THR B 1 117 ? 2.648 -17.562 -20.75 1 98.62 117 THR B O 1
ATOM 2313 N N . LYS B 1 118 ? 0.561 -16.844 -21.219 1 98.88 118 LYS B N 1
ATOM 2314 C CA . LYS B 1 118 ? 0.935 -15.438 -21.297 1 98.88 118 LYS B CA 1
ATOM 2315 C C . LYS B 1 118 ? 0.952 -14.797 -19.906 1 98.88 118 LYS B C 1
ATOM 2317 O O . LYS B 1 118 ? -0.031 -14.883 -19.172 1 98.88 118 LYS B O 1
ATOM 2322 N N . LEU B 1 119 ? 2.049 -14.25 -19.547 1 98.69 119 LEU B N 1
ATOM 2323 C CA . LEU B 1 119 ? 2.23 -13.641 -18.234 1 98.69 119 LEU B CA 1
ATOM 2324 C C . LEU B 1 119 ? 2.889 -12.273 -18.375 1 98.69 119 LEU B C 1
ATOM 2326 O O . LEU B 1 119 ? 3.568 -11.992 -19.359 1 98.69 119 LEU B O 1
ATOM 2330 N N . THR B 1 120 ? 2.656 -11.367 -17.484 1 98.88 120 THR B N 1
ATOM 2331 C CA . THR B 1 120 ? 3.521 -10.211 -17.281 1 98.88 120 THR B CA 1
ATOM 2332 C C . THR B 1 120 ? 4.203 -10.281 -15.922 1 98.88 120 THR B C 1
ATOM 2334 O O . THR B 1 120 ? 4.031 -11.258 -15.188 1 98.88 120 THR B O 1
ATOM 2337 N N . GLY B 1 121 ? 5.094 -9.445 -15.57 1 98.88 121 GLY B N 1
ATOM 2338 C CA . GLY B 1 121 ? 5.914 -9.32 -14.375 1 98.88 121 GLY B CA 1
ATOM 2339 C C . GLY B 1 121 ? 6.891 -8.156 -14.453 1 98.88 121 GLY B C 1
ATOM 2340 O O . GLY B 1 121 ? 6.938 -7.441 -15.453 1 98.88 121 GLY B O 1
ATOM 2341 N N . HIS B 1 122 ? 7.508 -8.008 -13.391 1 98.88 122 HIS B N 1
ATOM 2342 C CA . HIS B 1 122 ? 8.492 -6.93 -13.375 1 98.88 122 HIS B CA 1
ATOM 2343 C C . HIS B 1 122 ? 9.492 -7.082 -14.508 1 98.88 122 HIS B C 1
ATOM 2345 O O . HIS B 1 122 ? 9.883 -8.203 -14.859 1 98.88 122 HIS B O 1
ATOM 2351 N N . SER B 1 123 ? 9.992 -5.984 -15.047 1 98.69 123 SER B N 1
ATOM 2352 C CA . SER B 1 123 ? 10.922 -5.984 -16.172 1 98.69 123 SER B CA 1
ATOM 2353 C C . SER B 1 123 ? 12.188 -6.77 -15.836 1 98.69 123 SER B C 1
ATOM 2355 O O . SER B 1 123 ? 12.797 -7.387 -16.719 1 98.69 123 SER B O 1
ATOM 2357 N N . ALA B 1 124 ? 12.578 -6.805 -14.562 1 98.5 124 ALA B N 1
ATOM 2358 C CA . ALA B 1 124 ? 13.812 -7.449 -14.125 1 98.5 124 ALA B CA 1
ATOM 2359 C C . ALA B 1 124 ? 13.727 -8.969 -14.281 1 98.5 124 ALA B C 1
ATOM 2361 O O . ALA B 1 124 ? 14.75 -9.656 -14.297 1 98.5 124 ALA B O 1
ATOM 2362 N N . VAL B 1 125 ? 12.547 -9.477 -14.398 1 98.75 125 VAL B N 1
ATOM 2363 C CA . VAL B 1 125 ? 12.414 -10.93 -14.469 1 98.75 125 VAL B CA 1
ATOM 2364 C C . VAL B 1 125 ? 11.867 -11.328 -15.836 1 98.75 125 VAL B C 1
ATOM 2366 O O . VAL B 1 125 ? 11.43 -12.469 -16.031 1 98.75 125 VAL B O 1
ATOM 2369 N N . LYS B 1 126 ? 11.82 -10.438 -16.797 1 98.75 126 LYS B N 1
ATOM 2370 C CA . LYS B 1 126 ? 11.289 -10.672 -18.141 1 98.75 126 LYS B CA 1
ATOM 2371 C C . LYS B 1 126 ? 11.977 -11.867 -18.797 1 98.75 126 LYS B C 1
ATOM 2373 O O . LYS B 1 126 ? 11.312 -12.742 -19.359 1 98.75 126 LYS B O 1
ATOM 2378 N N . GLU B 1 127 ? 13.273 -11.883 -18.734 1 98.56 127 GLU B N 1
ATOM 2379 C CA . GLU B 1 127 ? 14.031 -12.945 -19.391 1 98.56 127 GLU B CA 1
ATOM 2380 C C . GLU B 1 127 ? 13.703 -14.305 -18.797 1 98.56 127 GLU B C 1
ATOM 2382 O O . GLU B 1 127 ? 13.492 -15.273 -19.531 1 98.56 127 GLU B O 1
ATOM 2387 N N . GLU B 1 128 ? 13.672 -14.359 -17.484 1 98.56 128 GLU B N 1
ATOM 2388 C CA . GLU B 1 128 ? 13.344 -15.617 -16.812 1 98.56 128 GLU B CA 1
ATOM 2389 C C . GLU B 1 128 ? 11.953 -16.109 -17.188 1 98.56 128 GLU B C 1
ATOM 2391 O O . GLU B 1 128 ? 11.75 -17.281 -17.469 1 98.56 128 GLU B O 1
ATOM 2396 N N . LEU B 1 129 ? 10.977 -15.219 -17.188 1 98.69 129 LEU B N 1
ATOM 2397 C CA . LEU B 1 129 ? 9.602 -15.57 -17.547 1 98.69 129 LEU B CA 1
ATOM 2398 C C . LEU B 1 129 ? 9.516 -16.047 -18.984 1 98.69 129 LEU B C 1
ATOM 2400 O O . LEU B 1 129 ? 8.758 -16.969 -19.297 1 98.69 129 LEU B O 1
ATOM 2404 N N . SER B 1 130 ? 10.32 -15.469 -19.859 1 98.44 130 SER B N 1
ATOM 2405 C CA . SER B 1 130 ? 10.227 -15.703 -21.297 1 98.44 130 SER B CA 1
ATOM 2406 C C . SER B 1 130 ? 10.82 -17.062 -21.672 1 98.44 130 SER B C 1
ATOM 2408 O O . SER B 1 130 ? 10.641 -17.516 -22.797 1 98.44 130 SER B O 1
ATOM 2410 N N . GLU B 1 131 ? 11.508 -17.672 -20.719 1 97.69 131 GLU B N 1
ATOM 2411 C CA . GLU B 1 131 ? 12.117 -18.969 -21.016 1 97.69 131 GLU B CA 1
ATOM 2412 C C . GLU B 1 131 ? 11.055 -20.016 -21.328 1 97.69 131 GLU B C 1
ATOM 2414 O O . GLU B 1 131 ? 11.227 -20.844 -22.234 1 97.69 131 GLU B O 1
ATOM 2419 N N . ASN B 1 132 ? 9.992 -20.031 -20.531 1 97.56 132 ASN B N 1
ATOM 2420 C CA . ASN B 1 132 ? 8.992 -21.078 -20.688 1 97.56 132 ASN B CA 1
ATOM 2421 C C . ASN B 1 132 ? 7.586 -20.5 -20.828 1 97.56 132 ASN B C 1
ATOM 2423 O O . ASN B 1 132 ? 6.613 -21.25 -20.922 1 97.56 132 ASN B O 1
ATOM 2427 N N . HIS B 1 133 ? 7.461 -19.219 -20.766 1 98.81 133 HIS B N 1
ATOM 2428 C CA . HIS B 1 133 ? 6.188 -18.531 -20.891 1 98.81 133 HIS B CA 1
ATOM 2429 C C . HIS B 1 133 ? 6.27 -17.406 -21.906 1 98.81 133 HIS B C 1
ATOM 2431 O O . HIS B 1 133 ? 7.34 -17.125 -22.453 1 98.81 133 HIS B O 1
ATOM 2437 N N . ILE B 1 134 ? 5.125 -16.828 -22.344 1 98.88 134 ILE B N 1
ATOM 2438 C CA . ILE B 1 134 ? 5.07 -15.672 -23.25 1 98.88 134 ILE B CA 1
ATOM 2439 C C . ILE B 1 134 ? 4.922 -14.391 -22.422 1 98.88 134 ILE B C 1
ATOM 2441 O O . ILE B 1 134 ? 3.877 -14.148 -21.812 1 98.88 134 ILE B O 1
ATOM 2445 N N . TYR B 1 135 ? 5.926 -13.602 -22.391 1 98.81 135 TYR B N 1
ATOM 2446 C CA . TYR B 1 135 ? 5.887 -12.344 -21.656 1 98.81 135 TYR B CA 1
ATOM 2447 C C . TYR B 1 135 ? 5.082 -11.297 -22.422 1 98.81 135 TYR B C 1
ATOM 2449 O O . TYR B 1 135 ? 5.34 -11.039 -23.594 1 98.81 135 TYR B O 1
ATOM 2457 N N . VAL B 1 136 ? 4.102 -10.711 -21.828 1 98.75 136 VAL B N 1
ATOM 2458 C CA . VAL B 1 136 ? 3.312 -9.625 -22.391 1 98.75 136 VAL B CA 1
ATOM 2459 C C . VAL B 1 136 ? 3.566 -8.336 -21.609 1 98.75 136 VAL B C 1
ATOM 2461 O O . VAL B 1 136 ? 3.396 -8.297 -20.391 1 98.75 136 VAL B O 1
ATOM 2464 N N . ASP B 1 137 ? 3.959 -7.254 -22.281 1 97.81 137 ASP B N 1
ATOM 2465 C CA . ASP B 1 137 ? 4.395 -6.012 -21.656 1 97.81 137 ASP B CA 1
ATOM 2466 C C . ASP B 1 137 ? 3.209 -5.082 -21.391 1 97.81 137 ASP B C 1
ATOM 2468 O O . ASP B 1 137 ? 3.055 -4.062 -22.062 1 97.81 137 ASP B O 1
ATOM 2472 N N . VAL B 1 138 ? 2.34 -5.383 -20.453 1 98.56 138 VAL B N 1
ATOM 2473 C CA . VAL B 1 138 ? 1.192 -4.605 -20 1 98.56 138 VAL B CA 1
ATOM 2474 C C . VAL B 1 138 ? 1.156 -4.578 -18.469 1 98.56 138 VAL B C 1
ATOM 2476 O O . VAL B 1 138 ? 1.75 -5.434 -17.812 1 98.56 138 VAL B O 1
ATOM 2479 N N . PRO B 1 139 ? 0.564 -3.643 -17.844 1 98.69 139 PRO B N 1
ATOM 2480 C CA . PRO B 1 139 ? 0.592 -3.5 -16.391 1 98.69 139 PRO B CA 1
ATOM 2481 C C . PRO B 1 139 ? 0.002 -4.707 -15.672 1 98.69 139 PRO B C 1
ATOM 2483 O O . PRO B 1 139 ? 0.482 -5.086 -14.602 1 98.69 139 PRO B O 1
ATOM 2486 N N . THR B 1 140 ? -1.091 -5.215 -16.203 1 98.88 140 THR B N 1
ATOM 2487 C CA . THR B 1 140 ? -1.74 -6.414 -15.68 1 98.88 140 THR B CA 1
ATOM 2488 C C . THR B 1 140 ? -2.264 -7.281 -16.828 1 98.88 140 THR B C 1
ATOM 2490 O O . THR B 1 140 ? -2.826 -6.766 -17.797 1 98.88 140 THR B O 1
ATOM 2493 N N . HIS B 1 141 ? -1.991 -8.539 -16.766 1 98.94 141 HIS B N 1
ATOM 2494 C CA . HIS B 1 141 ? -2.477 -9.469 -17.781 1 98.94 141 HIS B CA 1
ATOM 2495 C C . HIS B 1 141 ? -3.246 -10.625 -17.156 1 98.94 141 HIS B C 1
ATOM 2497 O O . HIS B 1 141 ? -2.838 -11.156 -16.109 1 98.94 141 HIS B O 1
ATOM 2503 N N . ILE B 1 142 ? -4.375 -10.992 -17.781 1 98.88 142 ILE B N 1
ATOM 2504 C CA . ILE B 1 142 ? -5.184 -12.125 -17.344 1 98.88 142 ILE B CA 1
ATOM 2505 C C . ILE B 1 142 ? -5.18 -13.203 -18.422 1 98.88 142 ILE B C 1
ATOM 2507 O O . ILE B 1 142 ? -5.605 -12.953 -19.562 1 98.88 142 ILE B O 1
ATOM 2511 N N . ASP B 1 143 ? -4.637 -14.328 -18.141 1 98.81 143 ASP B N 1
ATOM 2512 C CA . ASP B 1 143 ? -4.699 -15.508 -18.984 1 98.81 143 ASP B CA 1
ATOM 2513 C C . ASP B 1 143 ? -5.449 -16.641 -18.312 1 98.81 143 ASP B C 1
ATOM 2515 O O . ASP B 1 143 ? -4.855 -17.438 -17.562 1 98.81 143 ASP B O 1
ATOM 2519 N N . GLY B 1 144 ? -6.789 -16.781 -18.609 1 98.25 144 GLY B N 1
ATOM 2520 C CA . GLY B 1 144 ? -7.605 -17.719 -17.859 1 98.25 144 GLY B CA 1
ATOM 2521 C C . GLY B 1 144 ? -7.715 -17.391 -16.391 1 98.25 144 GLY B C 1
ATOM 2522 O O . GLY B 1 144 ? -8.164 -16.312 -16.031 1 98.25 144 GLY B O 1
ATOM 2523 N N . LYS B 1 145 ? -7.191 -18.359 -15.539 1 98.69 145 LYS B N 1
ATOM 2524 C CA . LYS B 1 145 ? -7.301 -18.188 -14.094 1 98.69 145 LYS B CA 1
ATOM 2525 C C . LYS B 1 145 ? -6 -17.641 -13.508 1 98.69 145 LYS B C 1
ATOM 2527 O O . LYS B 1 145 ? -5.836 -17.609 -12.281 1 98.69 145 LYS B O 1
ATOM 2532 N N . ILE B 1 146 ? -5.082 -17.188 -14.359 1 98.94 146 ILE B N 1
ATOM 2533 C CA . ILE B 1 146 ? -3.818 -16.609 -13.906 1 98.94 146 ILE B CA 1
ATOM 2534 C C . ILE B 1 146 ? -3.814 -15.102 -14.156 1 98.94 146 ILE B C 1
ATOM 2536 O O . ILE B 1 146 ? -3.992 -14.656 -15.297 1 98.94 146 ILE B O 1
ATOM 2540 N N . ILE B 1 147 ? -3.684 -14.305 -13.117 1 98.94 147 ILE B N 1
ATOM 2541 C CA . ILE B 1 147 ? -3.621 -12.852 -13.188 1 98.94 147 ILE B CA 1
ATOM 2542 C C . ILE B 1 147 ? -2.236 -12.375 -12.75 1 98.94 147 ILE B C 1
ATOM 2544 O O . ILE B 1 147 ? -1.803 -12.648 -11.633 1 98.94 147 ILE B O 1
ATOM 2548 N N . THR B 1 148 ? -1.494 -11.711 -13.609 1 98.94 148 THR B N 1
ATOM 2549 C CA . THR B 1 148 ? -0.153 -11.266 -13.258 1 98.94 148 THR B CA 1
ATOM 2550 C C . THR B 1 148 ? -0.023 -9.75 -13.438 1 98.94 148 THR B C 1
ATOM 2552 O O . THR B 1 148 ? -0.709 -9.164 -14.273 1 98.94 148 THR B O 1
ATOM 2555 N N . GLY B 1 149 ? 0.745 -9.07 -12.625 1 98.94 149 GLY B N 1
ATOM 2556 C CA . GLY B 1 149 ? 1.012 -7.641 -12.664 1 98.94 149 GLY B CA 1
ATOM 2557 C C . GLY B 1 149 ? 2.492 -7.312 -12.695 1 98.94 149 GLY B C 1
ATOM 2558 O O . GLY B 1 149 ? 3.326 -8.141 -12.336 1 98.94 149 GLY B O 1
ATOM 2559 N N . VAL B 1 150 ? 2.834 -6.113 -12.977 1 98.88 150 VAL B N 1
ATOM 2560 C CA . VAL B 1 150 ? 4.215 -5.805 -13.336 1 98.88 150 VAL B CA 1
ATOM 2561 C C . VAL B 1 150 ? 4.98 -5.348 -12.102 1 98.88 150 VAL B C 1
ATOM 2563 O O . VAL B 1 150 ? 6.199 -5.535 -12.008 1 98.88 150 VAL B O 1
ATOM 2566 N N . GLY B 1 151 ? 4.277 -4.523 -11.219 1 98.62 151 GLY B N 1
ATOM 2567 C CA . GLY B 1 151 ? 5.07 -4.039 -10.102 1 98.62 151 GLY B CA 1
ATOM 2568 C C . GLY B 1 151 ? 4.301 -3.111 -9.18 1 98.62 151 GLY B C 1
ATOM 2569 O O . GLY B 1 151 ? 3.119 -2.848 -9.398 1 98.62 151 GLY B O 1
ATOM 2570 N N . ALA B 1 152 ? 5.016 -2.621 -8.156 1 98.69 152 ALA B N 1
ATOM 2571 C CA . ALA B 1 152 ? 4.43 -1.914 -7.02 1 98.69 152 ALA B CA 1
ATOM 2572 C C . ALA B 1 152 ? 3.682 -0.665 -7.477 1 98.69 152 ALA B C 1
ATOM 2574 O O . ALA B 1 152 ? 2.656 -0.301 -6.898 1 98.69 152 ALA B O 1
ATOM 2575 N N . GLY B 1 153 ? 4.207 -0.003 -8.5 1 98.62 153 GLY B N 1
ATOM 2576 C CA . GLY B 1 153 ? 3.564 1.205 -8.992 1 98.62 153 GLY B CA 1
ATOM 2577 C C . GLY B 1 153 ? 2.195 0.949 -9.594 1 98.62 153 GLY B C 1
ATOM 2578 O O . GLY B 1 153 ? 1.41 1.881 -9.781 1 98.62 153 GLY B O 1
ATOM 2579 N N . GLN B 1 154 ? 1.899 -0.286 -9.898 1 98.56 154 GLN B N 1
ATOM 2580 C CA . GLN B 1 154 ? 0.651 -0.679 -10.547 1 98.56 154 GLN B CA 1
ATOM 2581 C C . GLN B 1 154 ? -0.181 -1.576 -9.633 1 98.56 154 GLN B C 1
ATOM 2583 O O . GLN B 1 154 ? -1.093 -2.266 -10.094 1 98.56 154 GLN B O 1
ATOM 2588 N N . ALA B 1 155 ? 0.134 -1.548 -8.367 1 98.75 155 ALA B N 1
ATOM 2589 C CA . ALA B 1 155 ? -0.448 -2.5 -7.422 1 98.75 155 ALA B CA 1
ATOM 2590 C C . ALA B 1 155 ? -1.954 -2.295 -7.297 1 98.75 155 ALA B C 1
ATOM 2592 O O . ALA B 1 155 ? -2.711 -3.262 -7.188 1 98.75 155 ALA B O 1
ATOM 2593 N N . ILE B 1 156 ? -2.416 -1.06 -7.309 1 98.69 156 ILE B N 1
ATOM 2594 C CA . ILE B 1 156 ? -3.842 -0.784 -7.172 1 98.69 156 ILE B CA 1
ATOM 2595 C C . ILE B 1 156 ? -4.582 -1.244 -8.43 1 98.69 156 ILE B C 1
ATOM 2597 O O . ILE B 1 156 ? -5.652 -1.85 -8.336 1 98.69 156 ILE B O 1
ATOM 2601 N N . ASN B 1 157 ? -4.023 -0.912 -9.586 1 98.19 157 ASN B N 1
ATOM 2602 C CA . ASN B 1 157 ? -4.594 -1.417 -10.828 1 98.19 157 ASN B CA 1
ATOM 2603 C C . ASN B 1 157 ? -4.688 -2.941 -10.828 1 98.19 157 ASN B C 1
ATOM 2605 O O . ASN B 1 157 ? -5.723 -3.504 -11.188 1 98.19 157 ASN B O 1
ATOM 2609 N N . PHE B 1 158 ? -3.627 -3.582 -10.438 1 98.94 158 PHE B N 1
ATOM 2610 C CA . PHE B 1 158 ? -3.566 -5.035 -10.312 1 98.94 158 PHE B CA 1
ATOM 2611 C C . PHE B 1 158 ? -4.684 -5.547 -9.414 1 98.94 158 PHE B C 1
ATOM 2613 O O . PHE B 1 158 ? -5.387 -6.496 -9.766 1 98.94 158 PHE B O 1
ATOM 2620 N N . ALA B 1 159 ? -4.895 -4.91 -8.289 1 98.94 159 ALA B N 1
ATOM 2621 C CA . ALA B 1 159 ? -5.914 -5.297 -7.312 1 98.94 159 ALA B CA 1
ATOM 2622 C C . ALA B 1 159 ? -7.312 -5.207 -7.914 1 98.94 159 ALA B C 1
ATOM 2624 O O . ALA B 1 159 ? -8.141 -6.102 -7.715 1 98.94 159 ALA B O 1
ATOM 2625 N N . PHE B 1 160 ? -7.57 -4.176 -8.664 1 98.88 160 PHE B N 1
ATOM 2626 C CA . PHE B 1 160 ? -8.906 -4.008 -9.234 1 98.88 160 PHE B CA 1
ATOM 2627 C C . PHE B 1 160 ? -9.141 -5.004 -10.359 1 98.88 160 PHE B C 1
ATOM 2629 O O . PHE B 1 160 ? -10.266 -5.477 -10.555 1 98.88 160 PHE B O 1
ATOM 2636 N N . LYS B 1 161 ? -8.117 -5.316 -11.141 1 98.94 161 LYS B N 1
ATOM 2637 C CA . LYS B 1 161 ? -8.266 -6.352 -12.164 1 98.94 161 LYS B CA 1
ATOM 2638 C C . LYS B 1 161 ? -8.609 -7.695 -11.539 1 98.94 161 LYS B C 1
ATOM 2640 O O . LYS B 1 161 ? -9.398 -8.461 -12.102 1 98.94 161 LYS B O 1
ATOM 2645 N N . ILE B 1 162 ? -8.008 -7.988 -10.344 1 98.94 162 ILE B N 1
ATOM 2646 C CA . ILE B 1 162 ? -8.383 -9.188 -9.602 1 98.94 162 ILE B CA 1
ATOM 2647 C C . ILE B 1 162 ? -9.852 -9.094 -9.188 1 98.94 162 ILE B C 1
ATOM 2649 O O . ILE B 1 162 ? -10.633 -10.016 -9.43 1 98.94 162 ILE B O 1
ATOM 2653 N N . ALA B 1 163 ? -10.266 -7.977 -8.57 1 98.94 163 ALA B N 1
ATOM 2654 C CA . ALA B 1 163 ? -11.617 -7.797 -8.055 1 98.94 163 ALA B CA 1
ATOM 2655 C C . ALA B 1 163 ? -12.656 -7.969 -9.156 1 98.94 163 ALA B C 1
ATOM 2657 O O . ALA B 1 163 ? -13.727 -8.531 -8.93 1 98.94 163 ALA B O 1
ATOM 2658 N N . GLU B 1 164 ? -12.32 -7.484 -10.352 1 98.81 164 GLU B N 1
ATOM 2659 C CA . GLU B 1 164 ? -13.234 -7.508 -11.484 1 98.81 164 GLU B CA 1
ATOM 2660 C C . GLU B 1 164 ? -13.578 -8.938 -11.891 1 98.81 164 GLU B C 1
ATOM 2662 O O . GLU B 1 164 ? -14.562 -9.172 -12.602 1 98.81 164 GLU B O 1
ATOM 2667 N N . GLN B 1 165 ? -12.75 -9.945 -11.453 1 98.81 165 GLN B N 1
ATOM 2668 C CA . GLN B 1 165 ? -13.031 -11.344 -11.766 1 98.81 165 GLN B CA 1
ATOM 2669 C C . GLN B 1 165 ? -14.117 -11.898 -10.852 1 98.81 165 GLN B C 1
ATOM 2671 O O . GLN B 1 165 ? -14.711 -12.938 -11.141 1 98.81 165 GLN B O 1
ATOM 2676 N N . PHE B 1 166 ? -14.43 -11.234 -9.711 1 98.75 166 PHE B N 1
ATOM 2677 C CA . PHE B 1 166 ? -15.234 -11.867 -8.672 1 98.75 166 PHE B CA 1
ATOM 2678 C C . PHE B 1 166 ? -16.438 -11.016 -8.32 1 98.75 166 PHE B C 1
ATOM 2680 O O . PHE B 1 166 ? -17.406 -11.5 -7.719 1 98.75 166 PHE B O 1
ATOM 2687 N N . PHE B 1 167 ? -16.406 -9.695 -8.656 1 98.81 167 PHE B N 1
ATOM 2688 C CA . PHE B 1 167 ? -17.453 -8.773 -8.227 1 98.81 167 PHE B CA 1
ATOM 2689 C C . PHE B 1 167 ? -18.047 -8.031 -9.414 1 98.81 167 PHE B C 1
ATOM 2691 O O . PHE B 1 167 ? -17.391 -7.895 -10.453 1 98.81 167 PHE B O 1
ATOM 2698 N N . ASP B 1 168 ? -19.234 -7.523 -9.258 1 98.69 168 ASP B N 1
ATOM 2699 C CA . ASP B 1 168 ? -19.906 -6.863 -10.375 1 98.69 168 ASP B CA 1
ATOM 2700 C C . ASP B 1 168 ? -19.422 -5.422 -10.531 1 98.69 168 ASP B C 1
ATOM 2702 O O . ASP B 1 168 ? -18.719 -4.898 -9.656 1 98.69 168 ASP B O 1
ATOM 2706 N N . LYS B 1 169 ? -19.828 -4.875 -11.594 1 98.44 169 LYS B N 1
ATOM 2707 C CA . LYS B 1 169 ? -19.375 -3.543 -11.984 1 98.44 169 LYS B CA 1
ATOM 2708 C C . LYS B 1 169 ? -19.812 -2.492 -10.969 1 98.44 169 LYS B C 1
ATOM 2710 O O . LYS B 1 169 ? -19.078 -1.544 -10.695 1 98.44 169 LYS B O 1
ATOM 2715 N N . GLU B 1 170 ? -20.953 -2.598 -10.445 1 98.62 170 GLU B N 1
ATOM 2716 C CA . GLU B 1 170 ? -21.469 -1.631 -9.484 1 98.62 170 GLU B CA 1
ATOM 2717 C C . GLU B 1 170 ? -20.609 -1.596 -8.219 1 98.62 170 GLU B C 1
ATOM 2719 O O . GLU B 1 170 ? -20.266 -0.52 -7.727 1 98.62 170 GLU B O 1
ATOM 2724 N N . LYS B 1 171 ? -20.312 -2.803 -7.715 1 98.69 171 LYS B N 1
ATOM 2725 C CA . LYS B 1 171 ? -19.469 -2.902 -6.531 1 98.69 171 LYS B CA 1
ATOM 2726 C C . LYS B 1 171 ? -18.078 -2.334 -6.801 1 98.69 171 LYS B C 1
ATOM 2728 O O . LYS B 1 171 ? -17.531 -1.609 -5.969 1 98.69 171 LYS B O 1
ATOM 2733 N N . ILE B 1 172 ? -17.5 -2.633 -7.93 1 98.75 172 ILE B N 1
ATOM 2734 C CA . ILE B 1 172 ? -16.172 -2.148 -8.312 1 98.75 172 ILE B CA 1
ATOM 2735 C C . ILE B 1 172 ? -16.188 -0.621 -8.359 1 98.75 172 ILE B C 1
ATOM 2737 O O . ILE B 1 172 ? -15.281 0.023 -7.82 1 98.75 172 ILE B O 1
ATOM 2741 N N . GLU B 1 173 ? -17.172 -0.018 -8.969 1 98.62 173 GLU B N 1
ATOM 2742 C CA . GLU B 1 173 ? -17.266 1.435 -9.086 1 98.62 173 GLU B CA 1
ATOM 2743 C C . GLU B 1 173 ? -17.422 2.088 -7.715 1 98.62 173 GLU B C 1
ATOM 2745 O O . GLU B 1 173 ? -16.844 3.145 -7.453 1 98.62 173 GLU B O 1
ATOM 2750 N N . GLU B 1 174 ? -18.188 1.457 -6.879 1 98.69 174 GLU B N 1
ATOM 2751 C CA . GLU B 1 174 ? -18.359 1.949 -5.516 1 98.69 174 GLU B CA 1
ATOM 2752 C C . GLU B 1 174 ? -17.031 2.025 -4.777 1 98.69 174 GLU B C 1
ATOM 2754 O O . GLU B 1 174 ? -16.719 3.035 -4.145 1 98.69 174 GLU B O 1
ATOM 2759 N N . VAL B 1 175 ? -16.297 0.949 -4.875 1 98.75 175 VAL B N 1
ATOM 2760 C CA . VAL B 1 175 ? -15.008 0.887 -4.18 1 98.75 175 VAL B CA 1
ATOM 2761 C C . VAL B 1 175 ? -14.039 1.892 -4.797 1 98.75 175 VAL B C 1
ATOM 2763 O O . VAL B 1 175 ? -13.32 2.588 -4.078 1 98.75 175 VAL B O 1
ATOM 2766 N N . LYS B 1 176 ? -14.016 2.016 -6.148 1 98.75 176 LYS B N 1
ATOM 2767 C CA . LYS B 1 176 ? -13.156 2.994 -6.812 1 98.75 176 LYS B CA 1
ATOM 2768 C C . LYS B 1 176 ? -13.5 4.414 -6.375 1 98.75 176 LYS B C 1
ATOM 2770 O O . LYS B 1 176 ? -12.609 5.234 -6.148 1 98.75 176 LYS B O 1
ATOM 2775 N N . LYS B 1 177 ? -14.773 4.73 -6.277 1 98.5 177 LYS B N 1
ATOM 2776 C CA . LYS B 1 177 ? -15.211 6.051 -5.828 1 98.5 177 LYS B CA 1
ATOM 2777 C C . LYS B 1 177 ? -14.75 6.324 -4.398 1 98.5 177 LYS B C 1
ATOM 2779 O O . LYS B 1 177 ? -14.242 7.406 -4.102 1 98.5 177 LYS B O 1
ATOM 2784 N N . GLY B 1 178 ? -14.883 5.328 -3.51 1 98.38 178 GLY B N 1
ATOM 2785 C CA . GLY 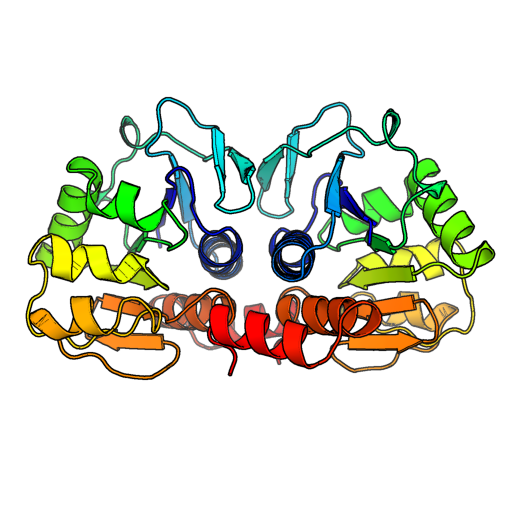B 1 178 ? -14.484 5.465 -2.119 1 98.38 178 GLY B CA 1
ATOM 2786 C C . GLY B 1 178 ? -12.984 5.672 -1.952 1 98.38 178 GLY B C 1
ATOM 2787 O O . GLY B 1 178 ? -12.547 6.297 -0.985 1 98.38 178 GLY B O 1
ATOM 2788 N N . MET B 1 179 ? -12.227 5.211 -2.953 1 98.69 179 MET B N 1
ATOM 2789 C CA . MET B 1 179 ? -10.773 5.328 -2.895 1 98.69 179 MET B CA 1
ATOM 2790 C C . MET B 1 179 ? -10.289 6.531 -3.695 1 98.69 179 MET B C 1
ATOM 2792 O O . MET B 1 179 ? -9.086 6.707 -3.896 1 98.69 179 MET B O 1
ATOM 2796 N N . GLU B 1 180 ? -11.258 7.27 -4.254 1 98.56 180 GLU B N 1
ATOM 2797 C CA . GLU B 1 180 ? -10.992 8.516 -4.969 1 98.56 180 GLU B CA 1
ATOM 2798 C C . GLU B 1 180 ? -10.266 8.25 -6.285 1 98.56 180 GLU B C 1
ATOM 2800 O O . GLU B 1 180 ? -9.344 8.984 -6.645 1 98.56 180 GLU B O 1
ATOM 2805 N N . ILE B 1 181 ? -10.586 7.145 -6.879 1 98 181 ILE B N 1
ATOM 2806 C CA . ILE B 1 181 ? -10.023 6.797 -8.18 1 98 181 ILE B CA 1
ATOM 2807 C C . ILE B 1 181 ? -10.898 7.371 -9.289 1 98 181 ILE B C 1
ATOM 2809 O O . ILE B 1 181 ? -10.398 7.785 -10.336 1 98 181 ILE B O 1
ATOM 2813 N N . ILE B 1 182 ? -12.258 7.418 -9.172 1 94.44 182 ILE B N 1
ATOM 2814 C CA . ILE B 1 182 ? -13.203 7.992 -10.125 1 94.44 182 ILE B CA 1
ATOM 2815 C C . ILE B 1 182 ? -14.156 8.938 -9.398 1 94.44 182 ILE B C 1
ATOM 2817 O O . ILE B 1 182 ? -14.312 8.859 -8.18 1 94.44 182 ILE B O 1
#

Organism: Fusobacterium vincentii (NCBI:txid155615)

Solvent-accessible surface area (backbone atoms only — not comparable to full-atom values): 17913 Å² total; per-residue (Å²): 101,34,33,41,35,56,40,31,58,10,20,30,62,55,41,47,45,29,36,48,50,51,34,42,71,70,65,34,50,67,41,38,25,13,70,58,98,50,42,67,39,33,25,52,86,65,49,38,34,47,34,75,37,47,57,91,72,61,69,71,86,76,41,50,31,40,35,36,30,10,35,64,55,6,16,59,52,44,48,68,29,66,67,55,46,51,50,53,50,50,29,61,75,65,77,30,34,40,35,23,24,17,54,17,43,42,39,28,48,76,65,69,43,73,67,63,41,60,36,22,34,19,76,91,44,43,69,62,35,42,72,48,26,41,67,45,99,48,63,56,36,74,46,88,50,37,37,19,13,21,24,54,62,37,16,58,61,36,21,48,60,55,40,60,76,77,48,56,69,69,56,52,50,51,48,34,40,76,23,57,65,97,102,34,33,40,35,56,41,31,58,11,20,29,63,54,42,47,46,28,36,49,51,52,35,41,71,72,66,34,49,68,42,39,25,14,69,58,99,49,41,69,39,33,25,52,87,64,48,37,33,47,35,75,37,46,57,90,72,59,69,72,86,76,41,50,31,41,37,38,29,10,34,64,55,7,17,59,51,43,50,68,29,65,68,55,45,49,51,52,50,50,29,62,76,66,78,30,32,41,35,22,22,16,53,16,43,42,40,29,47,77,63,70,42,74,69,65,41,60,37,23,34,18,78,91,44,43,68,62,35,43,71,49,28,40,68,46,100,49,64,58,36,75,46,89,49,38,37,20,13,21,23,54,60,37,17,59,62,36,20,49,59,56,40,60,76,78,49,54,70,67,56,52,50,52,49,35,40,75,22,57,66,98

Sequence (364 aa):
MKTYVFLADGFEILETFAPVDVLKRCGAEVVTVSTEKDLFVASSQKNIVKADVMLSDIDYKTADLVVIPGGYPGYINLRENKEVVGIVKYFLDNDKYVASICGGPTIFSYNNLANGTKLTGHSAVKEELSENHIYVDVPTHIDGKIITGVGAGQAINFAFKIAEQFFDKEKIEEVKKGMEIIMKTYVFLADGFEILETFAPVDVLKRCGAEVVTVSTEKDLFVASSQKNIVKADVMLSDIDYKTADLVVIPGGYPGYINLRENKEVVGIVKYFLDNDKYVASICGGPTIFSYNNLANGTKLTGHSAVKEELSENHIYVDVPTHIDGKIITGVGAGQAINFAFKIAEQFFDKEKIEEVKKGMEII

InterPro domains:
  IPR002818 DJ-1/PfpI [PF01965] (2-165)
  IPR006287 Protein/nucleic acid deglycase DJ-1 [TIGR01383] (4-178)
  IPR029062 Class I glutamine amidotransferase-like [G3DSA:3.40.50.880] (1-182)
  IPR029062 Class I glutamine amidotransferase-like [SSF52317] (1-181)
  IPR050325 Protein/nucleic acid deglycase [PTHR48094] (2-177)